Protein AF-A0A915P4M8-F1 (afdb_monomer_lite)

InterPro domains:
  IPR001611 Leucine-rich repeat [PS51450] (71-92)
  IPR044069 Zinc finger C4H2-type [PS51896] (222-262)

Radius of gyration: 62.07 Å; chains: 1; bounding box: 140×42×172 Å

Organism: NCBI:txid298350

Secondary structure (DSSP, 8-state):
--------------------------SS-SHHHHHHHHHHHHHHHHHHHHHHHHHHHHHHHHHHHHHHHHHHHHHHHHHHHHHHHHHHHHHHHHHHHHHHHHHHHHHHHHHHHHHHHHHHHHHHHHHHHHHHHHHHHHHHHHHHHHHHHHHHHHHHHHS-------------PPP----THHHHHHHHHHHHHHHHHHHHHHHHHTTS-------HHHHHHHHHTTEEE-SSSS-EEETT-SB-TTT--B------------

Foldseek 3Di:
DDDDDDDDDDDDDDDDDDDDDDDDDPDDCPVVVVVVVVVVVVVVVVVVVVVVVVVVVVVVVVVVVVVVVVVVVVVVVVVVVVVVVVVVVVVVVVVVVVVVVVVVVVVVVVVVVVVVVVVVVVVVVVVVVVVVVVVVVVVVVVVVVVVVVVVVVVCVVPDPDDPDDDDDDDDDDPDDDPPPPVVVVVVVVVVVVVVVVVVVVVVVVVPPPPPPPDPPPPVVVVVVVQWDAAPVDRDIDGPPDQADPPPRDGDDPPPPPPDPDD

Sequence (262 aa):
MDQNQGEAVQQDIKNENGEVCQIEEIGKNEEENEEKEENYQNEEEDEDQQITNNLFLIKEAWLKLKEIEDNLEGLDLSKNKINLINEESKEYFELDGQLKEERENHEKKIKLIEEDTTTLAKCFSISQQKCNVQRKELKKKENEILKNLREIEGKMFNSPSTPIRQTTQQIRPPAMLPTTPFLLQAINATIQQQFQQGLQQLQQQTSQHALNLQPIQQQNLQNMQKLKKCQHCPSFIHRNAPTCPNCKQKIVSKTTKRVRKN

pLDDT: mean 76.46, std 21.36, range [39.44, 98.69]

Structure (mmCIF, N/CA/C/O backbone):
data_AF-A0A915P4M8-F1
#
_entry.id   AF-A0A915P4M8-F1
#
loop_
_atom_site.group_PDB
_atom_site.id
_atom_site.type_symbol
_atom_site.label_atom_id
_atom_site.label_alt_id
_atom_site.label_comp_id
_atom_site.label_asym_id
_atom_site.label_entity_id
_atom_site.label_seq_id
_atom_site.pdbx_PDB_ins_code
_atom_site.Cartn_x
_atom_site.Cartn_y
_atom_site.Cartn_z
_atom_site.occupancy
_atom_site.B_iso_or_equiv
_atom_site.auth_seq_id
_atom_site.auth_comp_id
_atom_site.auth_asym_id
_atom_site.auth_atom_id
_atom_site.pdbx_PDB_model_num
ATOM 1 N N . MET A 1 1 ? 74.332 3.522 -45.335 1.00 40.41 1 MET A N 1
ATOM 2 C CA . MET A 1 1 ? 73.927 2.444 -46.247 1.00 40.41 1 MET A CA 1
ATOM 3 C C . MET A 1 1 ? 72.767 2.993 -47.063 1.00 40.41 1 MET A C 1
ATOM 5 O O . MET A 1 1 ? 71.758 3.293 -46.444 1.00 40.41 1 MET A O 1
ATOM 9 N N . ASP A 1 2 ? 72.804 3.312 -48.352 1.00 47.84 2 ASP A N 1
ATOM 10 C CA . ASP A 1 2 ? 73.820 3.420 -49.411 1.00 47.84 2 ASP A CA 1
ATOM 11 C C . ASP A 1 2 ? 73.271 4.516 -50.352 1.00 47.84 2 ASP A C 1
ATOM 13 O O . ASP A 1 2 ? 72.087 4.517 -50.670 1.00 47.84 2 ASP A O 1
ATOM 17 N N . GLN A 1 3 ? 73.945 5.660 -50.491 1.00 48.28 3 GLN A N 1
ATOM 18 C CA . GLN A 1 3 ? 74.601 6.110 -51.731 1.00 48.28 3 GLN A CA 1
ATOM 19 C C . GLN A 1 3 ? 74.126 5.429 -53.028 1.00 48.28 3 GLN A C 1
ATOM 21 O O . GLN A 1 3 ? 74.478 4.285 -53.287 1.00 48.28 3 GLN A O 1
ATOM 26 N N . ASN A 1 4 ? 73.477 6.198 -53.912 1.00 53.00 4 ASN A N 1
ATOM 27 C CA . ASN A 1 4 ? 73.947 6.260 -55.295 1.00 53.00 4 ASN A CA 1
ATOM 28 C C . ASN A 1 4 ? 73.579 7.580 -55.985 1.00 53.00 4 ASN A C 1
ATOM 30 O O . ASN A 1 4 ? 72.425 8.001 -56.013 1.00 53.00 4 ASN A O 1
ATOM 34 N N . GLN A 1 5 ? 74.628 8.224 -56.490 1.00 51.88 5 GLN A N 1
ATOM 35 C CA . GLN A 1 5 ? 74.638 9.383 -57.373 1.00 51.88 5 GLN A CA 1
ATOM 36 C C . GLN A 1 5 ? 74.502 8.908 -58.825 1.00 51.88 5 GLN A C 1
ATOM 38 O O . GLN A 1 5 ? 74.949 7.815 -59.164 1.00 51.88 5 GLN A O 1
ATOM 43 N N . GLY A 1 6 ? 73.953 9.760 -59.685 1.00 49.09 6 GLY A N 1
ATOM 44 C CA . GLY A 1 6 ? 73.953 9.569 -61.132 1.00 49.09 6 GLY A CA 1
ATOM 45 C C . GLY A 1 6 ? 73.815 10.913 -61.836 1.00 49.09 6 GLY A C 1
ATOM 46 O O . GLY A 1 6 ? 72.707 11.384 -62.064 1.00 49.09 6 GLY A O 1
ATOM 47 N N . GLU A 1 7 ? 74.955 11.543 -62.109 1.00 51.81 7 GLU A N 1
ATOM 48 C CA . GLU A 1 7 ? 75.118 12.668 -63.035 1.00 51.81 7 GLU A CA 1
ATOM 49 C C . GLU A 1 7 ? 74.938 12.201 -64.491 1.00 51.81 7 GLU A C 1
ATOM 51 O O . GLU A 1 7 ? 75.408 11.119 -64.835 1.00 51.81 7 GLU A O 1
ATOM 56 N N . ALA A 1 8 ? 74.374 13.044 -65.365 1.00 44.94 8 ALA A N 1
ATOM 57 C CA . ALA A 1 8 ? 74.839 13.209 -66.754 1.00 44.94 8 ALA A CA 1
ATOM 58 C C . ALA A 1 8 ? 74.243 14.500 -67.361 1.00 44.94 8 ALA A C 1
ATOM 60 O O . ALA A 1 8 ? 73.032 14.629 -67.494 1.00 44.94 8 ALA A O 1
ATOM 61 N N . VAL A 1 9 ? 75.047 15.562 -67.468 1.00 50.91 9 VAL A N 1
ATOM 62 C CA . VAL A 1 9 ? 75.676 16.099 -68.699 1.00 50.91 9 VAL A CA 1
ATOM 63 C C . VAL A 1 9 ? 74.706 16.783 -69.679 1.00 50.91 9 VAL A C 1
ATOM 65 O O . VAL A 1 9 ? 73.990 16.150 -70.446 1.00 50.91 9 VAL A O 1
ATOM 68 N N . GLN A 1 10 ? 74.793 18.116 -69.699 1.00 48.91 10 GLN A N 1
ATOM 69 C CA . GLN A 1 10 ? 74.426 18.986 -70.819 1.00 48.91 10 GLN A CA 1
ATOM 70 C C . GLN A 1 10 ? 75.474 18.888 -71.936 1.00 48.91 10 GLN A C 1
ATOM 72 O O . GLN A 1 10 ? 76.670 18.994 -71.662 1.00 48.91 10 GLN A O 1
ATOM 77 N N . GLN A 1 11 ? 75.028 18.824 -73.191 1.00 47.66 11 GLN A N 1
ATOM 78 C CA . GLN A 1 11 ? 75.794 19.328 -74.331 1.00 47.66 11 GLN A CA 1
ATOM 79 C C . GLN A 1 11 ? 74.879 20.122 -75.265 1.00 47.66 11 GLN A C 1
ATOM 81 O O . GLN A 1 11 ? 73.992 19.571 -75.910 1.00 47.66 11 GLN A O 1
ATOM 86 N N . ASP A 1 12 ? 75.138 21.427 -75.330 1.00 44.44 12 ASP A N 1
ATOM 87 C CA . ASP A 1 12 ? 74.712 22.301 -76.417 1.00 44.44 12 ASP A CA 1
ATOM 88 C C . ASP A 1 12 ? 75.657 22.104 -77.608 1.00 44.44 12 ASP A C 1
ATOM 90 O O . ASP A 1 12 ? 76.871 22.275 -77.478 1.00 44.44 12 ASP A O 1
ATOM 94 N N . ILE A 1 13 ? 75.105 21.827 -78.790 1.00 49.16 13 ILE A N 1
ATOM 95 C CA . ILE A 1 13 ? 75.796 22.044 -80.065 1.00 49.16 13 ILE A CA 1
ATOM 96 C C . ILE A 1 13 ? 74.902 22.941 -80.918 1.00 49.16 13 ILE A C 1
ATOM 98 O O . ILE A 1 13 ? 73.900 22.509 -81.483 1.00 49.16 13 ILE A O 1
ATOM 102 N N . LYS A 1 14 ? 75.286 24.216 -81.008 1.00 48.53 14 LYS A N 1
ATOM 103 C CA . LYS A 1 14 ? 74.880 25.105 -82.098 1.00 48.53 14 LYS A CA 1
ATOM 104 C C . LYS A 1 14 ? 75.842 24.883 -83.259 1.00 48.53 14 LYS A C 1
ATOM 106 O O . LYS A 1 14 ? 77.048 24.912 -83.039 1.00 48.53 14 LYS A O 1
ATOM 111 N N . ASN A 1 15 ? 75.318 24.758 -84.476 1.00 45.28 15 ASN A N 1
ATOM 112 C CA . ASN A 1 15 ? 76.086 25.041 -85.682 1.00 45.28 15 ASN A CA 1
ATOM 113 C C . ASN A 1 15 ? 75.333 26.053 -86.547 1.00 45.28 15 ASN A C 1
ATOM 115 O O . ASN A 1 15 ? 74.209 25.825 -86.990 1.00 45.28 15 ASN A O 1
ATOM 119 N N . GLU A 1 16 ? 76.003 27.182 -86.748 1.00 53.91 16 GLU A N 1
ATOM 120 C CA . GLU A 1 16 ? 75.775 28.168 -87.790 1.00 53.91 16 GLU A CA 1
ATOM 121 C C . GLU A 1 16 ? 76.398 27.604 -89.071 1.00 53.91 16 GLU A C 1
ATOM 123 O O . GLU A 1 16 ? 77.614 27.466 -89.115 1.00 53.91 16 GLU A O 1
ATOM 128 N N . ASN A 1 17 ? 75.596 27.191 -90.057 1.00 46.50 17 ASN A N 1
ATOM 129 C CA . ASN A 1 17 ? 75.929 27.199 -91.492 1.00 46.50 17 ASN A CA 1
ATOM 130 C C . ASN A 1 17 ? 74.757 26.611 -92.286 1.00 46.50 17 ASN A C 1
ATOM 132 O O . ASN A 1 17 ? 74.370 25.461 -92.095 1.00 46.50 17 ASN A O 1
ATOM 136 N N . GLY A 1 18 ? 74.174 27.437 -93.152 1.00 48.19 18 GLY A N 1
ATOM 137 C CA . GLY A 1 18 ? 73.057 27.065 -94.007 1.00 48.19 18 GLY A CA 1
ATOM 138 C C . GLY A 1 18 ? 73.418 26.040 -95.085 1.00 48.19 18 GLY A C 1
ATOM 139 O O . GLY A 1 18 ? 74.515 26.069 -95.633 1.00 48.19 18 GLY A O 1
ATOM 140 N N . GLU A 1 19 ? 72.404 25.224 -95.390 1.00 45.34 19 GLU A N 1
ATOM 141 C CA . GLU A 1 19 ? 72.206 24.349 -96.557 1.00 45.34 19 GLU A CA 1
ATOM 142 C C . GLU A 1 19 ? 73.108 23.107 -96.691 1.00 45.34 19 GLU A C 1
ATOM 144 O O . GLU A 1 19 ? 74.314 23.190 -96.877 1.00 45.34 19 GLU A O 1
ATOM 149 N N . VAL A 1 20 ? 72.493 21.917 -96.688 1.00 40.94 20 VAL A N 1
ATOM 150 C CA . VAL A 1 20 ? 72.079 21.185 -97.906 1.00 40.94 20 VAL A CA 1
ATOM 151 C C . VAL A 1 20 ? 71.171 20.010 -97.499 1.00 40.94 20 VAL A C 1
ATOM 153 O O . VAL A 1 20 ? 71.416 19.322 -96.512 1.00 40.94 20 VAL A O 1
ATOM 156 N N . CYS A 1 21 ? 70.103 19.806 -98.272 1.00 47.94 21 CYS A N 1
ATOM 157 C CA . CYS A 1 21 ? 69.177 18.676 -98.191 1.00 47.94 21 CYS A CA 1
ATOM 158 C C . CYS A 1 21 ? 69.864 17.325 -98.450 1.00 47.94 21 CYS A C 1
ATOM 160 O O . CYS A 1 21 ? 70.575 17.189 -99.445 1.00 47.94 21 CYS A O 1
ATOM 162 N N . GLN A 1 22 ? 69.513 16.303 -97.664 1.00 42.75 22 GLN A N 1
ATOM 163 C CA . GLN A 1 22 ? 69.434 14.919 -98.138 1.00 42.75 22 GLN A CA 1
ATOM 164 C C . GLN A 1 22 ? 68.103 14.310 -97.685 1.00 42.75 22 GLN A C 1
ATOM 166 O O . GLN A 1 22 ? 67.743 14.342 -96.511 1.00 42.75 22 GLN A O 1
ATOM 171 N N . ILE A 1 23 ? 67.356 13.857 -98.687 1.00 51.12 23 ILE A N 1
ATOM 172 C CA . ILE A 1 23 ? 66.176 12.996 -98.614 1.00 51.12 23 ILE A CA 1
ATOM 173 C C . ILE A 1 23 ? 66.702 11.547 -98.589 1.00 51.12 23 ILE A C 1
ATOM 175 O O . ILE A 1 23 ? 67.785 11.312 -99.121 1.00 51.12 23 ILE A O 1
ATOM 179 N N . GLU A 1 24 ? 65.886 10.620 -98.068 1.00 45.16 24 GLU A N 1
ATOM 180 C CA . GLU A 1 24 ? 66.059 9.148 -98.000 1.00 45.16 24 GLU A CA 1
ATOM 181 C C . GLU A 1 24 ? 66.788 8.707 -96.712 1.00 45.16 24 GLU A C 1
ATOM 183 O O . GLU A 1 24 ? 67.902 9.130 -96.449 1.00 45.16 24 GLU A O 1
ATOM 188 N N . GLU A 1 25 ? 66.200 7.946 -95.783 1.00 43.59 25 GLU A N 1
ATOM 189 C CA . GLU A 1 25 ? 65.342 6.764 -95.932 1.00 43.59 25 GLU A CA 1
ATOM 190 C C . GLU A 1 25 ? 64.009 6.896 -95.163 1.00 43.59 25 GLU A C 1
ATOM 192 O O . GLU A 1 25 ? 63.962 6.875 -93.935 1.00 43.59 25 GLU A O 1
ATOM 197 N N . ILE A 1 26 ? 62.895 6.981 -95.896 1.00 53.78 26 ILE A N 1
ATOM 198 C CA . ILE A 1 26 ? 61.576 6.581 -95.391 1.00 53.78 26 ILE A CA 1
ATOM 199 C C . ILE A 1 26 ? 61.409 5.131 -95.827 1.00 53.78 26 ILE A C 1
ATOM 201 O O . ILE A 1 26 ? 61.270 4.854 -97.017 1.00 53.78 26 ILE A O 1
ATOM 205 N N . GLY A 1 27 ? 61.466 4.206 -94.879 1.00 53.09 27 GLY A N 1
ATOM 206 C CA . GLY A 1 27 ? 61.188 2.801 -95.148 1.00 53.09 27 GLY A CA 1
ATOM 207 C C . GLY A 1 27 ? 61.931 1.891 -94.191 1.00 53.09 27 GLY A C 1
ATOM 208 O O . GLY A 1 27 ? 63.068 1.534 -94.488 1.00 53.09 27 GLY A O 1
ATOM 209 N N . LYS A 1 28 ? 61.243 1.537 -93.090 1.00 50.31 28 LYS A N 1
ATOM 210 C CA . LYS A 1 28 ? 61.445 0.393 -92.159 1.00 50.31 28 LYS A CA 1
ATOM 211 C C . LYS A 1 28 ? 61.227 0.709 -90.662 1.00 50.31 28 LYS A C 1
ATOM 213 O O . LYS A 1 28 ? 61.728 -0.030 -89.834 1.00 50.31 28 LYS A O 1
ATOM 218 N N . ASN A 1 29 ? 60.451 1.736 -90.301 1.00 46.03 29 ASN A N 1
ATOM 219 C CA . ASN A 1 29 ? 60.084 2.007 -88.895 1.00 46.03 29 ASN A CA 1
ATOM 220 C C . ASN A 1 29 ? 58.561 2.045 -88.652 1.00 46.03 29 ASN A C 1
ATOM 222 O O . ASN A 1 29 ? 58.120 2.641 -87.677 1.00 46.03 29 ASN A O 1
ATOM 226 N N . GLU A 1 30 ? 57.743 1.461 -89.532 1.00 49.91 30 GLU A N 1
ATOM 227 C CA . GLU A 1 30 ? 56.293 1.370 -89.280 1.00 49.91 30 GLU A CA 1
ATOM 228 C C . GLU A 1 30 ? 55.953 0.191 -88.346 1.00 49.91 30 GLU A C 1
ATOM 230 O O . GLU A 1 30 ? 55.116 0.357 -87.469 1.00 49.91 30 GLU A O 1
ATOM 235 N N . GLU A 1 31 ? 56.690 -0.929 -88.394 1.00 50.97 31 GLU A N 1
ATOM 236 C CA . GLU A 1 31 ? 56.447 -2.078 -87.494 1.00 50.97 31 GLU A CA 1
ATOM 237 C C . GLU A 1 31 ? 56.923 -1.842 -86.037 1.00 50.97 31 GLU A C 1
ATOM 239 O O . GLU A 1 31 ? 56.256 -2.272 -85.102 1.00 50.97 31 GLU A O 1
ATOM 244 N N . GLU A 1 32 ? 58.013 -1.095 -85.793 1.00 50.38 32 GLU A N 1
ATOM 245 C CA . GLU A 1 32 ? 58.472 -0.768 -84.417 1.00 50.38 32 GLU A CA 1
ATOM 246 C C . GLU A 1 32 ? 57.630 0.320 -83.718 1.00 50.38 32 GLU A C 1
ATOM 248 O O . GLU A 1 32 ? 57.777 0.548 -82.512 1.00 50.38 32 GLU A O 1
ATOM 253 N N . ASN A 1 33 ? 56.787 1.039 -84.465 1.00 51.47 33 ASN A N 1
ATOM 254 C CA . ASN A 1 33 ? 55.928 2.091 -83.920 1.00 51.47 33 ASN A CA 1
ATOM 255 C C . ASN A 1 33 ? 54.541 1.541 -83.544 1.00 51.47 33 ASN A C 1
ATOM 257 O O . ASN A 1 33 ? 53.987 1.965 -82.533 1.00 51.47 33 ASN A O 1
ATOM 261 N N . GLU A 1 34 ? 54.039 0.543 -84.282 1.00 54.06 34 GLU A N 1
ATOM 262 C CA . GLU A 1 34 ? 52.816 -0.197 -83.936 1.00 54.06 34 GLU A CA 1
ATOM 263 C C . GLU A 1 34 ? 52.986 -1.013 -82.638 1.00 54.06 34 GLU A C 1
ATOM 265 O O . GLU A 1 34 ? 52.134 -0.928 -81.757 1.00 54.06 34 GLU A O 1
ATOM 270 N N . GLU A 1 35 ? 54.126 -1.692 -82.425 1.00 54.94 35 GLU A N 1
ATOM 271 C CA . GLU A 1 35 ? 54.392 -2.413 -81.159 1.00 54.94 35 GLU A CA 1
ATOM 272 C C . GLU A 1 35 ? 54.486 -1.481 -79.934 1.00 54.94 35 GLU A C 1
ATOM 274 O O . GLU A 1 35 ? 54.156 -1.877 -78.814 1.00 54.94 35 GLU A O 1
ATOM 279 N N . LYS A 1 36 ? 54.921 -0.225 -80.116 1.00 56.03 36 LYS A N 1
ATOM 280 C CA . LYS A 1 36 ? 54.936 0.768 -79.029 1.00 56.03 36 LYS A CA 1
ATOM 281 C C . LYS A 1 36 ? 53.539 1.294 -78.725 1.00 56.03 36 LYS A C 1
ATOM 283 O O . LYS A 1 36 ? 53.215 1.436 -77.551 1.00 56.03 36 LYS A O 1
ATOM 288 N N . GLU A 1 37 ? 52.721 1.566 -79.741 1.00 58.34 37 GLU A N 1
ATOM 289 C CA . GLU A 1 37 ? 51.332 2.004 -79.551 1.00 58.34 37 GLU A CA 1
ATOM 290 C C . GLU A 1 37 ? 50.463 0.915 -78.899 1.00 58.34 37 GLU A C 1
ATOM 292 O O . GLU A 1 37 ? 49.694 1.233 -77.991 1.00 58.34 37 GLU A O 1
ATOM 297 N N . GLU A 1 38 ? 50.640 -0.363 -79.256 1.00 60.19 38 GLU A N 1
ATOM 298 C CA . GLU A 1 38 ? 49.954 -1.481 -78.583 1.00 60.19 38 GLU A CA 1
ATOM 299 C C . GLU A 1 38 ? 50.381 -1.631 -77.113 1.00 60.19 38 GLU A C 1
ATOM 301 O O . GLU A 1 38 ? 49.555 -1.932 -76.251 1.00 60.19 38 GLU A O 1
ATOM 306 N N . ASN A 1 39 ? 51.653 -1.380 -76.783 1.00 60.38 39 ASN A N 1
ATOM 307 C CA . ASN A 1 39 ? 52.124 -1.459 -75.398 1.00 60.38 39 ASN A CA 1
ATOM 308 C C . ASN A 1 39 ? 51.560 -0.321 -74.520 1.00 60.38 39 ASN A C 1
ATOM 310 O O . ASN A 1 39 ? 51.197 -0.566 -73.374 1.00 60.38 39 ASN A O 1
ATOM 314 N N . TYR A 1 40 ? 51.406 0.894 -75.066 1.00 63.97 40 TYR A N 1
ATOM 315 C CA . TYR A 1 40 ? 50.747 2.007 -74.364 1.00 63.97 40 TYR A CA 1
ATOM 316 C C . TYR A 1 40 ? 49.243 1.775 -74.155 1.00 63.97 40 TYR A C 1
ATOM 318 O O . TYR A 1 40 ? 48.719 2.132 -73.104 1.00 63.97 40 TYR A O 1
ATOM 326 N N . GLN A 1 41 ? 48.553 1.153 -75.117 1.00 65.75 41 GLN A N 1
ATOM 327 C CA . GLN A 1 41 ? 47.133 0.809 -74.969 1.00 65.75 41 GLN A CA 1
ATOM 328 C C . GLN A 1 41 ? 46.906 -0.266 -73.896 1.00 65.75 41 GLN A C 1
ATOM 330 O O . GLN A 1 41 ? 45.968 -0.155 -73.111 1.00 65.75 41 GLN A O 1
ATOM 335 N N . ASN A 1 42 ? 47.788 -1.267 -73.808 1.00 70.38 42 ASN A N 1
ATOM 336 C CA . ASN A 1 42 ? 47.707 -2.293 -72.764 1.00 70.38 42 ASN A CA 1
ATOM 337 C C . ASN A 1 42 ? 47.964 -1.723 -71.353 1.00 70.38 42 ASN A C 1
ATOM 339 O O . ASN A 1 42 ? 47.307 -2.138 -70.401 1.00 70.38 42 ASN A O 1
ATOM 343 N N . GLU A 1 43 ? 48.883 -0.758 -71.206 1.00 76.69 43 GLU A N 1
ATOM 344 C CA . GLU A 1 43 ? 49.120 -0.071 -69.924 1.00 76.69 43 GLU A CA 1
ATOM 345 C C . GLU A 1 43 ? 47.907 0.775 -69.489 1.00 76.69 43 GLU A C 1
ATOM 347 O O . GLU A 1 43 ? 47.542 0.761 -68.313 1.00 76.69 43 GLU A O 1
ATOM 352 N N . GLU A 1 44 ? 47.237 1.456 -70.426 1.00 78.88 44 GLU A N 1
ATOM 353 C CA . GLU A 1 44 ? 46.024 2.242 -70.149 1.00 78.88 44 GLU A CA 1
ATOM 354 C C . GLU A 1 44 ? 44.841 1.347 -69.728 1.00 78.88 44 GLU A C 1
ATOM 356 O O . GLU A 1 44 ? 44.135 1.659 -68.766 1.00 78.88 44 GLU A O 1
ATOM 361 N N . GLU A 1 45 ? 44.662 0.186 -70.371 1.00 81.25 45 GLU A N 1
ATOM 362 C CA . GLU A 1 45 ? 43.636 -0.795 -69.984 1.00 81.25 45 GLU A CA 1
ATOM 363 C C . GLU A 1 45 ? 43.889 -1.400 -68.589 1.00 81.25 45 GLU A C 1
ATOM 365 O O . GLU A 1 45 ? 42.947 -1.579 -67.807 1.00 81.25 45 GLU A O 1
ATOM 370 N N . ASP A 1 46 ? 45.150 -1.676 -68.239 1.00 86.94 46 ASP A N 1
ATOM 371 C CA . ASP A 1 46 ? 45.528 -2.173 -66.912 1.00 86.94 46 ASP A CA 1
ATOM 372 C C . ASP A 1 46 ? 45.312 -1.113 -65.815 1.00 86.94 46 ASP A C 1
ATOM 374 O O . ASP A 1 46 ? 44.821 -1.434 -64.721 1.00 86.94 46 ASP A O 1
ATOM 378 N N . GLU A 1 47 ? 45.617 0.157 -66.098 1.00 90.19 47 GLU A N 1
ATOM 379 C CA . GLU A 1 47 ? 45.343 1.279 -65.196 1.00 90.19 47 GLU A CA 1
ATOM 380 C C . GLU A 1 47 ? 43.837 1.469 -64.978 1.00 90.19 47 GLU A C 1
ATOM 382 O O . GLU A 1 47 ? 43.383 1.559 -63.831 1.00 90.19 47 GLU A O 1
ATOM 387 N N . ASP A 1 48 ? 43.034 1.440 -66.041 1.00 90.75 48 ASP A N 1
ATOM 388 C CA . ASP A 1 48 ? 41.576 1.548 -65.960 1.00 90.75 48 ASP A CA 1
ATOM 389 C C . ASP A 1 48 ? 40.952 0.375 -65.192 1.00 90.75 48 ASP A C 1
ATOM 391 O O . ASP A 1 48 ? 40.040 0.555 -64.366 1.00 90.75 48 ASP A O 1
ATOM 395 N N . GLN A 1 49 ? 41.474 -0.838 -65.385 1.00 93.00 49 GLN A N 1
ATOM 396 C CA . GLN A 1 49 ? 41.052 -2.008 -64.625 1.00 93.00 49 GLN A CA 1
ATOM 397 C C . GLN A 1 49 ? 41.430 -1.876 -63.141 1.00 93.00 49 GLN A C 1
ATOM 399 O O . GLN A 1 49 ? 40.631 -2.218 -62.257 1.00 93.00 49 GLN A O 1
ATOM 404 N N . GLN A 1 50 ? 42.613 -1.338 -62.833 1.00 94.69 50 GLN A N 1
ATOM 405 C CA . GLN A 1 50 ? 43.050 -1.072 -61.465 1.00 94.69 50 GLN A CA 1
ATOM 406 C C . GLN A 1 50 ? 42.191 0.010 -60.794 1.00 94.69 50 GLN A C 1
ATOM 408 O O . GLN A 1 50 ? 41.763 -0.167 -59.648 1.00 94.69 50 GLN A O 1
ATOM 413 N N . ILE A 1 51 ? 41.882 1.098 -61.501 1.00 94.88 51 ILE A N 1
ATOM 414 C CA . ILE A 1 51 ? 40.982 2.161 -61.040 1.00 94.88 51 ILE A CA 1
ATOM 415 C C . ILE A 1 51 ? 39.598 1.579 -60.758 1.00 94.88 51 ILE A C 1
ATOM 417 O O . ILE A 1 51 ? 39.032 1.825 -59.690 1.00 94.88 51 ILE A O 1
ATOM 421 N N . THR A 1 52 ? 39.075 0.749 -61.658 1.00 95.00 52 THR A N 1
ATOM 422 C CA . THR A 1 52 ? 37.770 0.096 -61.499 1.00 95.00 52 THR A CA 1
ATOM 423 C C . THR A 1 52 ? 37.735 -0.802 -60.261 1.00 95.00 52 THR A C 1
ATOM 425 O O . THR A 1 52 ? 36.804 -0.716 -59.454 1.00 95.00 52 THR A O 1
ATOM 428 N N . ASN A 1 53 ? 38.775 -1.613 -60.051 1.00 95.38 53 ASN A N 1
ATOM 429 C CA . ASN A 1 53 ? 38.910 -2.456 -58.862 1.00 95.38 53 ASN A CA 1
ATOM 430 C C . ASN A 1 53 ? 38.984 -1.616 -57.575 1.00 95.38 53 ASN A C 1
ATOM 432 O O . ASN A 1 53 ? 38.302 -1.917 -56.592 1.00 95.38 53 ASN A O 1
ATOM 436 N N . ASN A 1 54 ? 39.749 -0.523 -57.586 1.00 95.56 54 ASN A N 1
ATOM 437 C CA . ASN A 1 54 ? 39.857 0.387 -56.448 1.00 95.56 54 ASN A CA 1
ATOM 438 C C . ASN A 1 54 ? 38.519 1.077 -56.137 1.00 95.56 54 ASN A C 1
ATOM 440 O O . ASN A 1 54 ? 38.118 1.147 -54.975 1.00 95.56 54 ASN A O 1
ATOM 444 N N . LEU A 1 55 ? 37.784 1.530 -57.157 1.00 95.69 55 LEU A N 1
ATOM 445 C CA . LEU A 1 55 ? 36.454 2.121 -56.993 1.00 95.69 55 LEU A CA 1
ATOM 446 C C . LEU A 1 55 ? 35.451 1.122 -56.404 1.00 95.69 55 LEU A C 1
ATOM 448 O O . LEU A 1 55 ? 34.641 1.498 -55.551 1.00 95.69 55 LEU A O 1
ATOM 452 N N . PHE A 1 56 ? 35.519 -0.150 -56.808 1.00 97.25 56 PHE A N 1
ATOM 453 C CA . PHE A 1 56 ? 34.696 -1.208 -56.224 1.00 97.25 56 PHE A CA 1
ATOM 454 C C . PHE A 1 56 ? 34.983 -1.389 -54.726 1.00 97.25 56 PHE A C 1
ATOM 456 O O . PHE A 1 56 ? 34.051 -1.371 -53.919 1.00 97.25 56 PHE A O 1
ATOM 463 N N . LEU A 1 57 ? 36.261 -1.476 -54.341 1.00 96.75 57 LEU A N 1
ATOM 464 C CA . LEU A 1 57 ? 36.673 -1.605 -52.939 1.00 96.75 57 LEU A CA 1
ATOM 465 C C . LEU A 1 57 ? 36.260 -0.389 -52.098 1.00 96.75 57 LEU A C 1
ATOM 467 O O . LEU A 1 57 ? 35.768 -0.551 -50.981 1.00 96.75 57 LEU A O 1
ATOM 471 N N . ILE A 1 58 ? 36.395 0.826 -52.640 1.00 96.50 58 ILE A N 1
ATOM 472 C CA . ILE A 1 58 ? 35.949 2.060 -51.975 1.00 96.50 58 ILE A CA 1
ATOM 473 C C . ILE A 1 58 ? 34.436 2.026 -51.738 1.00 96.50 58 ILE A C 1
ATOM 475 O O . ILE A 1 58 ? 33.972 2.350 -50.643 1.00 96.50 58 ILE A O 1
ATOM 479 N N . LYS A 1 59 ? 33.654 1.601 -52.737 1.00 97.00 59 LYS A N 1
ATOM 480 C CA . LYS A 1 59 ? 32.197 1.487 -52.611 1.00 97.00 59 LYS A CA 1
ATOM 481 C C . LYS A 1 59 ? 31.796 0.450 -51.561 1.00 97.00 59 LYS A C 1
ATOM 483 O O . LYS A 1 59 ? 30.892 0.713 -50.770 1.00 97.00 59 LYS A O 1
ATOM 488 N N . GLU A 1 60 ? 32.463 -0.702 -51.526 1.00 97.44 60 GLU A N 1
ATOM 489 C CA . GLU A 1 60 ? 32.225 -1.730 -50.507 1.00 97.44 60 GLU A CA 1
ATOM 490 C C . GLU A 1 60 ? 32.564 -1.216 -49.097 1.00 97.44 60 GLU A C 1
ATOM 492 O O . GLU A 1 60 ? 31.773 -1.387 -48.167 1.00 97.44 60 GLU A O 1
ATOM 497 N N . ALA A 1 61 ? 33.702 -0.534 -48.938 1.00 96.69 61 ALA A N 1
ATOM 498 C CA . ALA A 1 61 ? 34.104 0.068 -47.669 1.00 96.69 61 ALA A CA 1
ATOM 499 C C . ALA A 1 61 ? 33.097 1.128 -47.193 1.00 96.69 61 ALA A C 1
ATOM 501 O O . ALA A 1 61 ? 32.743 1.155 -46.014 1.00 96.69 61 ALA A O 1
ATOM 502 N N . TRP A 1 62 ? 32.582 1.958 -48.103 1.00 97.12 62 TRP A N 1
ATOM 503 C CA . TRP A 1 62 ? 31.573 2.966 -47.781 1.00 97.12 62 TRP A CA 1
ATOM 504 C C . TRP A 1 62 ? 30.251 2.347 -47.305 1.00 97.12 62 TRP A C 1
ATOM 506 O O . TRP A 1 62 ? 29.671 2.816 -46.327 1.00 97.12 62 TRP A O 1
ATOM 516 N N . LEU A 1 63 ? 29.800 1.257 -47.935 1.00 97.44 63 LEU A N 1
ATOM 517 C CA . LEU A 1 63 ? 28.606 0.529 -47.488 1.00 97.44 63 LEU A CA 1
ATOM 518 C C . LEU A 1 63 ? 28.786 -0.063 -46.083 1.00 97.44 63 LEU A C 1
ATOM 520 O O . LEU A 1 63 ? 27.884 0.069 -45.258 1.00 97.44 63 LEU A O 1
ATOM 524 N N . LYS A 1 64 ? 29.956 -0.643 -45.782 1.00 97.44 64 LYS A N 1
ATOM 525 C CA . LYS A 1 64 ? 30.277 -1.152 -44.435 1.00 97.44 64 LYS A CA 1
ATOM 526 C C . LYS A 1 64 ? 30.323 -0.035 -43.391 1.00 97.44 64 LYS A C 1
ATOM 528 O O . LYS A 1 64 ? 29.837 -0.224 -42.282 1.00 97.44 64 LYS A O 1
ATOM 533 N N . LEU A 1 65 ? 30.874 1.133 -43.733 1.00 96.00 65 LEU A N 1
ATOM 534 C CA . LEU A 1 65 ? 30.880 2.294 -42.835 1.00 96.00 65 LEU A CA 1
ATOM 535 C C . LEU A 1 65 ? 29.462 2.768 -42.507 1.00 96.00 65 LEU A C 1
ATOM 537 O O . LEU A 1 65 ? 29.176 3.043 -41.346 1.00 96.00 65 LEU A O 1
ATOM 541 N N . LYS A 1 66 ? 28.569 2.799 -43.501 1.00 95.12 66 LYS A N 1
ATOM 542 C CA . LYS A 1 66 ? 27.167 3.164 -43.290 1.00 95.12 66 LYS A CA 1
ATOM 543 C C . LYS A 1 66 ? 26.432 2.167 -42.389 1.00 95.12 66 LYS A C 1
ATOM 545 O O . LYS A 1 66 ? 25.707 2.573 -41.492 1.00 95.12 66 LYS A O 1
ATOM 550 N N . GLU A 1 67 ? 26.666 0.869 -42.576 1.00 96.12 67 GLU A N 1
ATOM 551 C CA . GLU A 1 67 ? 26.116 -0.164 -41.689 1.00 96.12 67 GLU A CA 1
ATOM 552 C C . GLU A 1 67 ? 26.618 -0.004 -40.242 1.00 96.12 67 GLU A C 1
ATOM 554 O O . GLU A 1 67 ? 25.855 -0.172 -39.290 1.00 96.12 67 GLU A O 1
ATOM 559 N N . ILE A 1 68 ? 27.894 0.346 -40.053 1.00 95.00 68 ILE A N 1
ATOM 560 C CA . ILE A 1 68 ? 28.450 0.637 -38.724 1.00 95.00 68 ILE A CA 1
ATOM 561 C C . ILE A 1 68 ? 27.775 1.870 -38.106 1.00 95.00 68 ILE A C 1
ATOM 563 O O . ILE A 1 68 ? 27.442 1.836 -36.923 1.00 95.00 68 ILE A O 1
ATOM 567 N N . GLU A 1 69 ? 27.552 2.932 -38.882 1.00 94.25 69 GLU A N 1
ATOM 568 C CA . GLU A 1 69 ? 26.874 4.154 -38.432 1.00 94.25 69 GLU A CA 1
ATOM 569 C C . GLU A 1 69 ? 25.433 3.874 -37.973 1.00 94.25 69 GLU A C 1
ATOM 571 O O . GLU A 1 69 ? 25.078 4.213 -36.841 1.00 94.25 69 GLU A O 1
ATOM 576 N N . ASP A 1 70 ? 24.647 3.155 -38.782 1.00 93.81 70 ASP A N 1
ATOM 577 C CA . ASP A 1 70 ? 23.272 2.762 -38.443 1.00 93.81 70 ASP A CA 1
ATOM 578 C C . ASP A 1 70 ? 23.235 1.897 -37.159 1.00 93.81 70 ASP A C 1
ATOM 580 O O . ASP A 1 70 ? 22.372 2.059 -36.286 1.00 93.81 70 ASP A O 1
ATOM 584 N N . ASN A 1 71 ? 24.208 0.992 -36.992 1.00 94.75 71 ASN A N 1
ATOM 585 C CA . ASN A 1 71 ? 24.338 0.167 -35.788 1.00 94.75 71 ASN A CA 1
ATOM 586 C C . ASN A 1 71 ? 24.716 0.988 -34.540 1.00 94.75 71 ASN A C 1
ATOM 588 O O . ASN A 1 71 ? 24.227 0.693 -33.444 1.00 94.75 71 ASN A O 1
ATOM 592 N N . LEU A 1 72 ? 25.564 2.014 -34.678 1.00 92.94 72 LEU A N 1
ATOM 593 C CA . LEU A 1 72 ? 25.925 2.919 -33.582 1.00 92.94 72 LEU A CA 1
ATOM 594 C C . LEU A 1 72 ? 24.719 3.741 -33.107 1.00 92.94 72 LEU A C 1
ATOM 596 O O . LEU A 1 72 ? 24.507 3.854 -31.898 1.00 92.94 72 LEU A O 1
ATOM 600 N N . GLU A 1 73 ? 23.875 4.229 -34.020 1.00 92.88 73 GLU A N 1
ATOM 601 C CA . GLU A 1 73 ? 22.629 4.921 -33.656 1.00 92.88 73 GLU A CA 1
ATOM 602 C C . GLU A 1 73 ? 21.682 3.993 -32.867 1.00 92.88 73 GLU A C 1
ATOM 604 O O . GLU A 1 73 ? 21.112 4.373 -31.835 1.00 92.88 73 GLU A O 1
ATOM 609 N N . GLY A 1 74 ? 21.575 2.726 -33.285 1.00 93.50 74 GLY A N 1
ATOM 610 C CA . GLY A 1 74 ? 20.827 1.698 -32.558 1.00 93.50 74 GLY A CA 1
ATOM 611 C C . GLY A 1 74 ? 21.353 1.438 -31.138 1.00 93.50 74 GLY A C 1
ATOM 612 O O . GLY A 1 74 ? 20.565 1.208 -30.207 1.00 93.50 74 GLY A O 1
ATOM 613 N N . LEU A 1 75 ? 22.673 1.508 -30.940 1.00 94.50 75 LEU A N 1
ATOM 614 C CA . LEU A 1 75 ? 23.304 1.373 -29.625 1.00 94.50 75 LEU A CA 1
ATOM 615 C C . LEU A 1 75 ? 22.996 2.562 -28.709 1.00 94.50 75 LEU A C 1
ATOM 617 O O . LEU A 1 75 ? 22.667 2.341 -27.541 1.00 94.50 75 LEU A O 1
ATOM 621 N N . ASP A 1 76 ? 23.018 3.793 -29.217 1.00 94.00 76 ASP A N 1
ATOM 622 C CA . ASP A 1 76 ? 22.683 4.985 -28.427 1.00 94.00 76 ASP A CA 1
ATOM 623 C C . ASP A 1 76 ? 21.218 4.983 -27.972 1.00 94.00 76 ASP A C 1
ATOM 625 O O . ASP A 1 76 ? 20.916 5.253 -26.802 1.00 94.00 76 ASP A O 1
ATOM 629 N N . LEU A 1 77 ? 20.294 4.574 -28.847 1.00 94.12 77 LEU A N 1
ATOM 630 C CA . LEU A 1 77 ? 18.891 4.365 -28.473 1.00 94.12 77 LEU A CA 1
ATOM 631 C C . LEU A 1 77 ? 18.746 3.297 -27.383 1.00 94.12 77 LEU A C 1
ATOM 633 O O . LEU A 1 77 ? 17.958 3.459 -26.446 1.00 94.12 77 LEU A O 1
ATOM 637 N N . SER A 1 78 ? 19.504 2.206 -27.488 1.00 94.69 78 SER A N 1
ATOM 638 C CA . SER A 1 78 ? 19.475 1.117 -26.508 1.00 94.69 78 SER A CA 1
ATOM 639 C C . SER A 1 78 ? 20.042 1.559 -25.158 1.00 94.69 78 SER A C 1
ATOM 641 O O . SER A 1 78 ? 19.438 1.288 -24.120 1.00 94.69 78 SER A O 1
ATOM 643 N N . LYS A 1 79 ? 21.138 2.322 -25.158 1.00 97.12 79 LYS A N 1
ATOM 644 C CA . LYS A 1 79 ? 21.736 2.926 -23.961 1.00 97.12 79 LYS A CA 1
ATOM 645 C C . LYS A 1 79 ? 20.759 3.861 -23.249 1.00 97.12 79 LYS A C 1
ATOM 647 O O . LYS A 1 79 ? 20.599 3.766 -22.034 1.00 97.12 79 LYS A O 1
ATOM 652 N N . ASN A 1 80 ? 20.051 4.709 -23.996 1.00 96.81 80 ASN A N 1
ATOM 653 C CA . ASN A 1 80 ? 19.037 5.602 -23.431 1.00 96.81 80 ASN A CA 1
ATOM 654 C C . ASN A 1 80 ? 17.877 4.827 -22.787 1.00 96.81 80 ASN A C 1
ATOM 656 O O . ASN A 1 80 ? 17.437 5.185 -21.695 1.00 96.81 80 ASN A O 1
ATOM 660 N N . LYS A 1 81 ? 17.422 3.731 -23.408 1.00 97.00 81 LYS A N 1
ATOM 661 C CA . LYS A 1 81 ? 16.400 2.848 -22.819 1.00 97.00 81 LYS A CA 1
ATOM 662 C C . LYS A 1 81 ? 16.883 2.179 -21.532 1.00 97.00 81 LYS A C 1
ATOM 664 O O . LYS A 1 81 ? 16.125 2.123 -20.572 1.00 97.00 81 LYS A O 1
ATOM 669 N N . ILE A 1 82 ? 18.129 1.702 -21.494 1.00 97.00 82 ILE A N 1
ATOM 670 C CA . ILE A 1 82 ? 18.717 1.100 -20.286 1.00 97.00 82 ILE A CA 1
ATOM 671 C C . ILE A 1 82 ? 18.774 2.123 -19.147 1.00 97.00 82 ILE A C 1
ATOM 673 O O . ILE A 1 82 ? 18.395 1.803 -18.026 1.00 97.00 82 ILE A O 1
ATOM 677 N N . ASN A 1 83 ? 19.187 3.360 -19.431 1.00 97.31 83 ASN A N 1
ATOM 678 C CA . ASN A 1 83 ? 19.210 4.421 -18.423 1.00 97.31 83 ASN A CA 1
ATOM 679 C C . ASN A 1 83 ? 17.812 4.709 -17.864 1.00 97.31 83 ASN A C 1
ATOM 681 O O . ASN A 1 83 ? 17.661 4.808 -16.652 1.00 97.31 83 ASN A O 1
ATOM 685 N N . LEU A 1 84 ? 16.789 4.774 -18.724 1.00 97.50 84 LEU A N 1
ATOM 686 C CA . LEU A 1 84 ? 15.406 4.960 -18.279 1.00 97.50 84 LEU A CA 1
ATOM 687 C C . LEU A 1 84 ? 14.943 3.816 -17.364 1.00 97.50 84 LEU A C 1
ATOM 689 O O . LEU A 1 84 ? 14.404 4.071 -16.294 1.00 97.50 84 LEU A O 1
ATOM 693 N N . ILE A 1 85 ? 15.214 2.565 -17.750 1.00 96.88 85 ILE A N 1
ATOM 694 C CA . ILE A 1 85 ? 14.882 1.384 -16.938 1.00 96.88 85 ILE A CA 1
ATOM 695 C C . ILE A 1 85 ? 15.602 1.424 -15.585 1.00 96.88 85 ILE A C 1
ATOM 697 O O . ILE A 1 85 ? 15.025 1.029 -14.572 1.00 96.88 85 ILE A O 1
ATOM 701 N N . ASN A 1 86 ? 16.850 1.892 -15.544 1.00 97.81 86 ASN A N 1
ATOM 702 C CA . ASN A 1 86 ? 17.611 2.007 -14.301 1.00 97.81 86 ASN A CA 1
ATOM 703 C C . ASN A 1 86 ? 17.016 3.060 -13.356 1.00 97.81 86 ASN A C 1
ATOM 705 O O . ASN A 1 86 ? 16.912 2.792 -12.159 1.00 97.81 86 ASN A O 1
ATOM 709 N N . GLU A 1 87 ? 16.595 4.215 -13.877 1.00 97.50 87 GLU A N 1
ATOM 710 C CA . GLU A 1 87 ? 15.917 5.238 -13.071 1.00 97.50 87 GLU A CA 1
ATOM 711 C C . GLU A 1 87 ? 14.562 4.735 -12.556 1.00 97.50 87 GLU A C 1
ATOM 713 O O . GLU A 1 87 ? 14.302 4.809 -11.358 1.00 97.50 87 GLU A O 1
ATOM 718 N N . GLU A 1 88 ? 13.743 4.106 -13.408 1.00 97.00 88 GLU A N 1
ATOM 719 C CA . GLU A 1 88 ? 12.484 3.482 -12.971 1.00 97.00 88 GLU A CA 1
ATOM 720 C C . GLU A 1 88 ? 12.732 2.410 -11.898 1.00 97.00 88 GLU A C 1
ATOM 722 O O . GLU A 1 88 ? 12.038 2.353 -10.883 1.00 97.00 88 GLU A O 1
ATOM 727 N N . SER A 1 89 ? 13.758 1.572 -12.077 1.00 96.81 89 SER A N 1
ATOM 728 C CA . SER A 1 89 ? 14.129 0.542 -11.098 1.00 96.81 89 SER A CA 1
ATOM 729 C C . SER A 1 89 ? 14.512 1.154 -9.753 1.00 96.81 89 SER A C 1
ATOM 731 O O . SER A 1 89 ? 14.125 0.631 -8.709 1.00 96.81 89 SER A O 1
ATOM 733 N N . LYS A 1 90 ? 15.239 2.275 -9.761 1.00 98.00 90 LYS A N 1
ATOM 734 C CA . LYS A 1 90 ? 15.602 3.009 -8.548 1.00 98.00 90 LYS A CA 1
ATOM 735 C C . LYS A 1 90 ? 14.364 3.528 -7.814 1.00 98.00 90 LYS A C 1
ATOM 737 O O . LYS A 1 90 ? 14.265 3.322 -6.606 1.00 98.00 90 LYS A O 1
ATOM 742 N N . GLU A 1 91 ? 13.401 4.107 -8.531 1.00 97.50 91 GLU A N 1
ATOM 743 C CA . GLU A 1 91 ? 12.123 4.541 -7.948 1.00 97.50 91 GLU A CA 1
ATOM 744 C C . GLU A 1 91 ? 11.359 3.368 -7.311 1.00 97.50 91 GLU A C 1
ATOM 746 O O . GLU A 1 91 ? 10.834 3.496 -6.202 1.00 97.50 91 GLU A O 1
ATOM 751 N N . TYR A 1 92 ? 11.346 2.192 -7.952 1.00 97.06 92 TYR A N 1
ATOM 752 C CA . TYR A 1 92 ? 10.734 0.990 -7.374 1.00 97.06 92 TYR A CA 1
ATOM 753 C C . TYR A 1 92 ? 11.426 0.527 -6.087 1.00 97.06 92 TYR A C 1
ATOM 755 O O . TYR A 1 92 ? 10.735 0.141 -5.143 1.00 97.06 92 TYR A O 1
ATOM 763 N N . PHE A 1 93 ? 12.759 0.579 -6.014 1.00 97.38 93 PHE A N 1
ATOM 764 C CA . PHE A 1 93 ? 13.491 0.234 -4.789 1.00 97.38 93 PHE A CA 1
ATOM 765 C C . PHE A 1 93 ? 13.229 1.229 -3.652 1.00 97.38 93 PHE A C 1
ATOM 767 O O . PHE A 1 93 ? 13.086 0.819 -2.499 1.00 97.38 93 PHE A O 1
ATOM 774 N N . GLU A 1 94 ? 13.128 2.523 -3.959 1.00 98.19 94 GLU A N 1
ATOM 775 C CA . GLU A 1 94 ? 12.764 3.543 -2.972 1.00 98.19 94 GLU A CA 1
ATOM 776 C C . GLU A 1 94 ? 11.339 3.322 -2.442 1.00 98.19 94 GLU A C 1
ATOM 778 O O . GLU A 1 94 ? 11.115 3.362 -1.228 1.00 98.19 94 GLU A O 1
ATOM 783 N N . LEU A 1 95 ? 10.386 3.011 -3.327 1.00 97.75 95 LEU A N 1
ATOM 784 C CA . LEU A 1 95 ? 9.008 2.700 -2.948 1.00 97.75 95 LEU A CA 1
ATOM 785 C C . LEU A 1 95 ? 8.913 1.424 -2.097 1.00 97.75 95 LEU A C 1
ATOM 787 O O . LEU A 1 95 ? 8.177 1.402 -1.110 1.00 97.75 95 LEU A O 1
ATOM 791 N N . ASP A 1 96 ? 9.662 0.372 -2.439 1.00 97.62 96 ASP A N 1
ATOM 792 C CA . ASP A 1 96 ? 9.724 -0.858 -1.638 1.00 97.62 96 ASP A CA 1
ATOM 793 C C . ASP A 1 96 ? 10.264 -0.581 -0.224 1.00 97.62 96 ASP A C 1
ATOM 795 O O . ASP A 1 96 ? 9.702 -1.058 0.767 1.00 97.62 96 ASP A O 1
ATOM 799 N N . GLY A 1 97 ? 11.280 0.281 -0.112 1.00 98.31 97 GLY A N 1
ATOM 800 C CA . GLY A 1 97 ? 11.793 0.765 1.170 1.00 98.31 97 GLY A CA 1
ATOM 801 C C . GLY A 1 97 ? 10.721 1.458 2.019 1.00 98.31 97 GLY A C 1
ATOM 802 O O . GLY A 1 97 ? 10.546 1.112 3.190 1.00 98.31 97 GLY A O 1
ATOM 803 N N . GLN A 1 98 ? 9.953 2.374 1.423 1.00 98.25 98 GLN A N 1
ATOM 804 C CA . GLN A 1 98 ? 8.850 3.067 2.106 1.00 98.25 98 GLN A CA 1
ATOM 805 C C . GLN A 1 98 ? 7.748 2.096 2.553 1.00 98.25 98 GLN A C 1
ATOM 807 O O . GLN A 1 98 ? 7.274 2.168 3.688 1.00 98.25 98 GLN A O 1
ATOM 812 N N . LEU A 1 99 ? 7.367 1.143 1.696 1.00 98.06 99 LEU A N 1
ATOM 813 C CA . LEU A 1 99 ? 6.363 0.126 2.025 1.00 98.06 99 LEU A CA 1
ATOM 814 C C . LEU A 1 99 ? 6.821 -0.790 3.163 1.00 98.06 99 LEU A C 1
ATOM 816 O O . LEU A 1 99 ? 6.006 -1.225 3.984 1.00 98.06 99 LEU A O 1
ATOM 820 N N . LYS A 1 100 ? 8.119 -1.100 3.231 1.00 98.50 100 LYS A N 1
ATOM 821 C CA . LYS A 1 100 ? 8.694 -1.871 4.333 1.00 98.50 100 LYS A CA 1
ATOM 822 C C . LYS A 1 100 ? 8.630 -1.096 5.649 1.00 98.50 100 LYS A C 1
ATOM 824 O O . LYS A 1 100 ? 8.191 -1.659 6.651 1.00 98.50 100 LYS A O 1
ATOM 829 N N . GLU A 1 101 ? 8.988 0.185 5.642 1.00 98.44 101 GLU A N 1
ATOM 830 C CA . GLU A 1 101 ? 8.888 1.048 6.823 1.00 98.44 101 GLU A CA 1
ATOM 831 C C . GLU A 1 101 ? 7.433 1.190 7.307 1.00 98.44 101 GLU A C 1
ATOM 833 O O . GLU A 1 101 ? 7.145 1.036 8.499 1.00 98.44 101 GLU A O 1
ATOM 838 N N . GLU A 1 102 ? 6.486 1.408 6.389 1.00 98.38 102 GLU A N 1
ATOM 839 C CA . GLU A 1 102 ? 5.060 1.494 6.717 1.00 98.38 102 GLU A CA 1
ATOM 840 C C . GLU A 1 102 ? 4.542 0.180 7.321 1.00 98.38 102 GLU A C 1
ATOM 842 O O . GLU A 1 102 ? 3.818 0.195 8.321 1.00 98.38 102 GLU A O 1
ATOM 847 N N . ARG A 1 103 ? 4.963 -0.967 6.773 1.00 98.31 103 ARG A N 1
ATOM 848 C CA . ARG A 1 103 ? 4.633 -2.292 7.314 1.00 98.31 103 ARG A CA 1
ATOM 849 C C . ARG A 1 103 ? 5.130 -2.456 8.748 1.00 98.31 103 ARG A C 1
ATOM 851 O O . ARG A 1 103 ? 4.355 -2.882 9.602 1.00 98.31 103 ARG A O 1
ATOM 858 N N . GLU A 1 104 ? 6.384 -2.106 9.026 1.00 98.62 104 GLU A N 1
ATOM 859 C CA . GLU A 1 104 ? 6.956 -2.186 10.376 1.00 98.62 104 GLU A CA 1
ATOM 860 C C . GLU A 1 104 ? 6.234 -1.248 11.359 1.00 98.62 104 GLU A C 1
ATOM 862 O O . GLU A 1 104 ? 5.982 -1.608 12.512 1.00 98.62 104 GLU A O 1
ATOM 867 N N . ASN A 1 105 ? 5.843 -0.053 10.909 1.00 98.56 105 ASN A N 1
ATOM 868 C CA . ASN A 1 105 ? 5.041 0.877 11.703 1.00 98.56 105 ASN A CA 1
ATOM 869 C C . ASN A 1 105 ? 3.645 0.306 12.008 1.00 98.56 105 ASN A C 1
ATOM 871 O O . ASN A 1 105 ? 3.178 0.357 13.148 1.00 98.56 105 ASN A O 1
ATOM 875 N N . HIS A 1 106 ? 2.979 -0.281 11.013 1.00 98.38 106 HIS A N 1
ATOM 876 C CA . HIS A 1 106 ? 1.690 -0.945 11.201 1.00 98.38 106 HIS A CA 1
ATOM 877 C C . HIS A 1 106 ? 1.785 -2.139 12.150 1.00 98.38 106 HIS A C 1
ATOM 879 O O . HIS A 1 106 ? 0.925 -2.277 13.017 1.00 98.38 106 HIS A O 1
ATOM 885 N N . GLU A 1 107 ? 2.845 -2.941 12.071 1.00 98.62 107 GLU A N 1
ATOM 886 C CA . GLU A 1 107 ? 3.072 -4.045 13.007 1.00 98.62 107 GLU A CA 1
ATOM 887 C C . GLU A 1 107 ? 3.205 -3.546 14.456 1.00 98.62 107 GLU A C 1
ATOM 889 O O . GLU A 1 107 ? 2.583 -4.102 15.363 1.00 98.62 107 GLU A O 1
ATOM 894 N N . LYS A 1 108 ? 3.947 -2.453 14.684 1.00 98.56 108 LYS A N 1
ATOM 895 C CA . LYS A 1 108 ? 4.057 -1.822 16.012 1.00 98.56 108 LYS A CA 1
ATOM 896 C C . LYS A 1 108 ? 2.701 -1.339 16.532 1.00 98.56 108 LYS A C 1
ATOM 898 O O . LYS A 1 108 ? 2.382 -1.562 17.697 1.00 98.56 108 LYS A O 1
ATOM 903 N N . LYS A 1 109 ? 1.886 -0.712 15.675 1.00 98.31 109 LYS A N 1
ATOM 904 C CA . LYS A 1 109 ? 0.528 -0.267 16.040 1.00 98.31 109 LYS A CA 1
ATOM 905 C C . LYS A 1 109 ? -0.389 -1.441 16.378 1.00 98.31 109 LYS A C 1
ATOM 907 O O . LYS A 1 109 ? -1.150 -1.342 17.333 1.00 98.31 109 LYS A O 1
ATOM 912 N N . ILE A 1 110 ? -0.312 -2.542 15.630 1.00 98.44 110 ILE A N 1
ATOM 913 C CA . ILE A 1 110 ? -1.095 -3.755 15.906 1.00 98.44 110 ILE A CA 1
ATOM 914 C C . ILE A 1 110 ? -0.732 -4.321 17.281 1.00 98.44 110 ILE A C 1
ATOM 916 O O . ILE A 1 110 ? -1.635 -4.552 18.078 1.00 98.44 110 ILE A O 1
ATOM 920 N N . LYS A 1 111 ? 0.564 -4.443 17.601 1.00 98.69 111 LYS A N 1
ATOM 921 C CA . LYS A 1 111 ? 1.019 -4.914 18.923 1.00 98.69 111 LYS A CA 1
ATOM 922 C C . LYS A 1 111 ? 0.476 -4.049 20.063 1.00 98.69 111 LYS A C 1
ATOM 924 O O . LYS A 1 111 ? -0.028 -4.582 21.045 1.00 98.69 111 LYS A O 1
ATOM 929 N N . LEU A 1 112 ? 0.492 -2.724 19.901 1.00 98.56 112 LEU A N 1
ATOM 930 C CA . LEU A 1 112 ? -0.080 -1.809 20.893 1.00 98.56 112 LEU A CA 1
ATOM 931 C C . LEU A 1 112 ? -1.594 -2.027 21.078 1.00 98.56 112 LEU A C 1
ATOM 933 O O . LEU A 1 112 ? -2.080 -2.088 22.203 1.00 98.56 112 LEU A O 1
ATOM 937 N N . ILE A 1 113 ? -2.343 -2.203 19.984 1.00 98.25 113 ILE A N 1
ATOM 938 C CA . ILE A 1 113 ? -3.788 -2.484 20.043 1.00 98.25 113 ILE A CA 1
ATOM 939 C C . ILE A 1 113 ? -4.065 -3.826 20.739 1.00 98.25 113 ILE A C 1
ATOM 941 O O . ILE A 1 113 ? -5.040 -3.946 21.485 1.00 98.25 113 ILE A O 1
ATOM 945 N N . GLU A 1 114 ? -3.232 -4.843 20.517 1.00 98.56 114 GLU A N 1
ATOM 946 C CA . GLU A 1 114 ? -3.342 -6.146 21.182 1.00 98.56 114 GLU A CA 1
ATOM 947 C C . GLU A 1 114 ? -3.093 -6.039 22.698 1.00 98.56 114 GLU A C 1
ATOM 949 O O . GLU A 1 114 ? -3.845 -6.616 23.496 1.00 98.56 114 GLU A O 1
ATOM 954 N N . GLU A 1 115 ? -2.096 -5.253 23.113 1.00 98.56 115 GLU A N 1
ATOM 955 C CA . GLU A 1 115 ? -1.814 -4.945 24.521 1.00 98.56 115 GLU A CA 1
ATOM 956 C C . GLU A 1 115 ? -2.975 -4.185 25.187 1.00 98.56 115 GLU A C 1
ATOM 958 O O . GLU A 1 115 ? -3.436 -4.566 26.272 1.00 98.56 115 GLU A O 1
ATOM 963 N N . ASP A 1 116 ? -3.513 -3.164 24.515 1.00 98.44 116 ASP A N 1
ATOM 964 C CA . ASP A 1 116 ? -4.672 -2.395 24.981 1.00 98.44 116 ASP A CA 1
ATOM 965 C C . ASP A 1 116 ? -5.917 -3.280 25.107 1.00 98.44 116 ASP A C 1
ATOM 967 O O . ASP A 1 116 ? -6.623 -3.242 26.119 1.00 98.44 116 ASP A O 1
ATOM 971 N N . THR A 1 117 ? -6.168 -4.140 24.116 1.00 98.50 117 THR A N 1
ATOM 972 C CA . THR A 1 117 ? -7.289 -5.093 24.124 1.00 98.50 117 THR A CA 1
ATOM 973 C C . THR A 1 117 ? -7.174 -6.061 25.299 1.00 98.50 117 THR A C 1
ATOM 975 O O . THR A 1 117 ? -8.156 -6.316 26.002 1.00 98.50 117 THR A O 1
ATOM 978 N N . THR A 1 118 ? -5.966 -6.559 25.565 1.00 98.56 118 THR A N 1
ATOM 979 C CA . THR A 1 118 ? -5.682 -7.441 26.705 1.00 98.56 118 THR A CA 1
ATOM 980 C C . THR A 1 118 ? -5.931 -6.725 28.033 1.00 98.56 118 THR A C 1
ATOM 982 O O . THR A 1 118 ? -6.568 -7.271 28.942 1.00 98.56 118 THR A O 1
ATOM 985 N N . THR A 1 119 ? -5.489 -5.473 28.140 1.00 98.44 119 THR A N 1
ATOM 986 C CA . THR A 1 119 ? -5.690 -4.639 29.330 1.00 98.44 119 THR A CA 1
ATOM 987 C C . THR A 1 119 ? -7.173 -4.357 29.569 1.00 98.44 119 THR A C 1
ATOM 989 O O . THR A 1 119 ? -7.669 -4.542 30.684 1.00 98.44 119 THR A O 1
ATOM 992 N N . LEU A 1 120 ? -7.918 -3.992 28.523 1.00 98.44 120 LEU A N 1
ATOM 993 C CA . LEU A 1 120 ? -9.361 -3.764 28.588 1.00 98.44 120 LEU A CA 1
ATOM 994 C C . LEU A 1 120 ? -10.127 -5.029 28.987 1.00 98.44 120 LEU A C 1
ATOM 996 O O . LEU A 1 120 ? -11.009 -4.957 29.845 1.00 98.44 120 LEU A O 1
ATOM 1000 N N . ALA A 1 121 ? -9.764 -6.193 28.444 1.00 98.38 121 ALA A N 1
ATOM 1001 C CA . ALA A 1 121 ? -10.369 -7.469 28.821 1.00 98.38 121 ALA A CA 1
ATOM 1002 C C . ALA A 1 121 ? -10.162 -7.782 30.315 1.00 98.38 121 ALA A C 1
ATOM 1004 O O . ALA A 1 121 ? -11.097 -8.202 31.006 1.00 98.38 121 ALA A O 1
ATOM 1005 N N . LYS A 1 122 ? -8.965 -7.507 30.850 1.00 98.56 122 LYS A N 1
ATOM 1006 C CA . LYS A 1 122 ? -8.671 -7.648 32.284 1.00 98.56 122 LYS A CA 1
ATOM 1007 C C . LYS A 1 122 ? -9.516 -6.694 33.133 1.00 98.56 122 LYS A C 1
ATOM 1009 O O . LYS A 1 122 ? -10.125 -7.129 34.112 1.00 98.56 122 LYS A O 1
ATOM 1014 N N . CYS A 1 123 ? -9.603 -5.421 32.749 1.00 98.25 123 CYS A N 1
ATOM 1015 C CA . CYS A 1 123 ? -10.447 -4.431 33.423 1.00 98.25 123 CYS A CA 1
ATOM 1016 C C . CYS A 1 123 ? -11.926 -4.845 33.424 1.00 98.25 123 CYS A C 1
ATOM 1018 O O . CYS A 1 123 ? -12.597 -4.748 34.455 1.00 98.25 123 CYS A O 1
ATOM 1020 N N . PHE A 1 124 ? -12.425 -5.362 32.298 1.00 98.25 124 PHE A N 1
ATOM 1021 C CA . PHE A 1 124 ? -13.793 -5.855 32.180 1.00 98.25 124 PHE A CA 1
ATOM 1022 C C . PHE A 1 124 ? -14.054 -7.045 33.110 1.00 98.25 124 PHE A C 1
ATOM 1024 O O . PHE A 1 124 ? -15.052 -7.043 33.827 1.00 98.25 124 PHE A O 1
ATOM 1031 N N . SER A 1 125 ? -13.133 -8.011 33.173 1.00 98.56 125 SER A N 1
ATOM 1032 C CA . SER A 1 125 ? -13.228 -9.163 34.080 1.00 98.56 125 SER A CA 1
ATOM 1033 C C . SER A 1 125 ? -13.298 -8.737 35.554 1.00 98.56 125 SER A C 1
ATOM 1035 O O . SER A 1 125 ? -14.189 -9.167 36.291 1.00 98.56 125 SER A O 1
ATOM 1037 N N . ILE A 1 126 ? -12.434 -7.802 35.973 1.00 98.25 126 ILE A N 1
ATOM 1038 C CA . ILE A 1 126 ? -12.440 -7.245 37.337 1.00 98.25 126 ILE A CA 1
ATOM 1039 C C . ILE A 1 126 ? -13.774 -6.544 37.635 1.00 98.25 126 ILE A C 1
ATOM 1041 O O . ILE A 1 126 ? -14.388 -6.777 38.681 1.00 98.25 126 ILE A O 1
ATOM 1045 N N . SER A 1 127 ? -14.246 -5.700 36.714 1.00 97.75 127 SER A N 1
ATOM 1046 C CA . SER A 1 127 ? -15.521 -4.989 36.854 1.00 97.75 127 SER A CA 1
ATOM 1047 C C . SER A 1 127 ? -16.701 -5.961 36.954 1.00 97.75 127 SER A C 1
ATOM 1049 O O . SER A 1 127 ? -17.537 -5.852 37.854 1.00 97.75 127 SER A O 1
ATOM 1051 N N . GLN A 1 128 ? -16.726 -6.984 36.098 1.00 98.25 128 GLN A N 1
ATOM 1052 C CA . GLN A 1 128 ? -17.747 -8.026 36.101 1.00 98.25 128 GLN A CA 1
ATOM 1053 C C . GLN A 1 128 ? -17.755 -8.808 37.421 1.00 98.25 128 GLN A C 1
ATOM 1055 O O . GLN A 1 128 ? -18.824 -9.046 37.992 1.00 98.25 128 GLN A O 1
ATOM 1060 N N . GLN A 1 129 ? -16.583 -9.166 37.953 1.00 98.25 129 GLN A N 1
ATOM 1061 C CA . GLN A 1 129 ? -16.466 -9.817 39.257 1.00 98.25 129 GLN A CA 1
ATOM 1062 C C . GLN A 1 129 ? -17.022 -8.927 40.378 1.00 98.25 129 GLN A C 1
ATOM 1064 O O . GLN A 1 129 ? -17.811 -9.405 41.197 1.00 98.25 129 GLN A O 1
ATOM 1069 N N . LYS A 1 130 ? -16.679 -7.633 40.389 1.00 98.06 130 LYS A N 1
ATOM 1070 C CA . LYS A 1 130 ? -17.178 -6.667 41.379 1.00 98.06 130 LYS A CA 1
ATOM 1071 C C . LYS A 1 130 ? -18.703 -6.533 41.328 1.00 98.06 130 LYS A C 1
ATOM 1073 O O . LYS A 1 130 ? -19.355 -6.641 42.367 1.00 98.06 130 LYS A O 1
ATOM 1078 N N . CYS A 1 131 ? -19.279 -6.390 40.134 1.00 97.44 131 CYS A N 1
ATOM 1079 C CA . CYS A 1 131 ? -20.731 -6.360 39.933 1.00 97.44 131 CYS A CA 1
ATOM 1080 C C . CYS A 1 131 ? -21.408 -7.647 40.426 1.00 97.44 131 CYS A C 1
ATOM 1082 O O . CYS A 1 131 ? -22.450 -7.595 41.078 1.00 97.44 131 CYS A O 1
ATOM 1084 N N . ASN A 1 132 ? -20.805 -8.810 40.171 1.00 97.88 132 ASN A N 1
ATOM 1085 C CA . ASN A 1 132 ? -21.339 -10.091 40.633 1.00 97.88 132 ASN A CA 1
ATOM 1086 C C . ASN A 1 132 ? -21.334 -10.216 42.163 1.00 97.88 132 ASN A C 1
ATOM 1088 O O . ASN A 1 132 ? -22.295 -10.741 42.731 1.00 97.88 132 ASN A O 1
ATOM 1092 N N . VAL A 1 133 ? -20.288 -9.731 42.838 1.00 98.25 133 VAL A N 1
ATOM 1093 C CA . VAL A 1 133 ? -20.227 -9.691 44.309 1.00 98.25 133 VAL A CA 1
ATOM 1094 C C . VAL A 1 133 ? -21.315 -8.770 44.862 1.00 98.25 133 VAL A C 1
ATOM 1096 O O . VAL A 1 133 ? -22.130 -9.218 45.667 1.00 98.25 133 VAL A O 1
ATOM 1099 N N . GLN A 1 134 ? -21.413 -7.538 44.354 1.00 97.88 134 GLN A N 1
ATOM 1100 C CA . GLN A 1 134 ? -22.439 -6.575 44.777 1.00 97.88 134 GLN A CA 1
ATOM 1101 C C . GLN A 1 134 ? -23.860 -7.105 44.554 1.00 97.88 134 GLN A C 1
ATOM 1103 O O . GLN A 1 134 ? -24.721 -6.975 45.423 1.00 97.88 134 GLN A O 1
ATOM 1108 N N . ARG A 1 135 ? -24.110 -7.774 43.422 1.00 97.38 135 ARG A N 1
ATOM 1109 C CA . ARG A 1 135 ? -25.403 -8.404 43.129 1.00 97.38 135 ARG A CA 1
ATOM 1110 C C . ARG A 1 135 ? -25.749 -9.502 44.136 1.00 97.38 135 ARG A C 1
ATOM 1112 O O . ARG A 1 135 ? -26.900 -9.599 44.558 1.00 97.38 135 ARG A O 1
ATOM 1119 N N . LYS A 1 136 ? -24.774 -10.329 44.532 1.00 98.19 136 LYS A N 1
ATOM 1120 C CA . LYS A 1 136 ? -24.969 -11.361 45.565 1.00 98.19 136 LYS A CA 1
ATOM 1121 C C . LYS A 1 136 ? -25.267 -10.737 46.931 1.00 98.19 136 LYS A C 1
ATOM 1123 O O . LYS A 1 136 ? -26.130 -11.249 47.637 1.00 98.19 136 LYS A O 1
ATOM 1128 N N . GLU A 1 137 ? -24.593 -9.650 47.299 1.00 97.94 137 GLU A N 1
ATOM 1129 C CA . GLU A 1 137 ? -24.842 -8.926 48.554 1.00 97.94 137 GLU A CA 1
ATOM 1130 C C . GLU A 1 137 ? -26.224 -8.268 48.588 1.00 97.94 137 GLU A C 1
ATOM 1132 O O . GLU A 1 137 ? -26.948 -8.423 49.570 1.00 97.94 137 GLU A O 1
ATOM 1137 N N . LEU A 1 138 ? -26.627 -7.601 47.502 1.00 97.25 138 LEU A N 1
ATOM 1138 C CA . LEU A 1 138 ? -27.967 -7.026 47.358 1.00 97.25 138 LEU A CA 1
ATOM 1139 C C . LEU A 1 138 ? -29.051 -8.092 47.507 1.00 97.25 138 LEU A C 1
ATOM 1141 O O . LEU A 1 138 ? -29.976 -7.909 48.292 1.00 97.25 138 LEU A O 1
ATOM 1145 N N . LYS A 1 139 ? -28.891 -9.241 46.842 1.00 98.25 139 LYS A N 1
ATOM 1146 C CA . LYS A 1 139 ? -29.845 -10.353 46.942 1.00 98.25 139 LYS A CA 1
ATOM 1147 C C . LYS A 1 139 ? -29.937 -10.929 48.362 1.00 98.25 139 LYS A C 1
ATOM 1149 O O . LYS A 1 139 ? -31.009 -11.345 48.790 1.00 98.25 139 LYS A O 1
ATOM 1154 N N . LYS A 1 140 ? -28.830 -10.953 49.115 1.00 98.00 140 LYS A N 1
ATOM 1155 C CA . LYS A 1 140 ? -28.847 -11.348 50.535 1.00 98.00 140 LYS A CA 1
ATOM 1156 C C . LYS A 1 140 ? -29.652 -10.358 51.378 1.00 98.00 140 LYS A C 1
ATOM 1158 O O . LYS A 1 140 ? -30.517 -10.797 52.128 1.00 98.00 140 LYS A O 1
ATOM 1163 N N . LYS A 1 141 ? -29.411 -9.052 51.212 1.00 97.50 141 LYS A N 1
ATOM 1164 C CA . LYS A 1 141 ? -30.156 -7.992 51.916 1.00 97.50 141 LYS A CA 1
ATOM 1165 C C . LYS A 1 141 ? -31.645 -8.014 51.570 1.00 97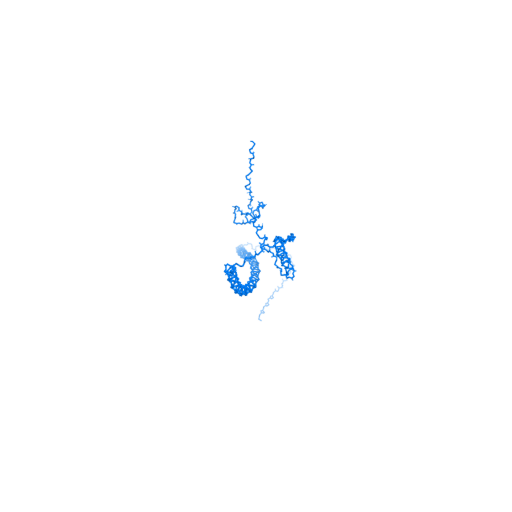.50 141 LYS A C 1
ATOM 1167 O O . LYS A 1 141 ? -32.476 -7.885 52.457 1.00 97.50 141 LYS A O 1
ATOM 1172 N N . GLU A 1 142 ? -31.985 -8.228 50.302 1.00 97.69 142 GLU A N 1
ATOM 1173 C CA . GLU A 1 142 ? -33.369 -8.375 49.839 1.00 97.69 142 GLU A CA 1
ATOM 1174 C C . GLU A 1 142 ? -34.077 -9.545 50.540 1.00 97.69 142 GLU A C 1
ATOM 1176 O O . GLU A 1 142 ? -35.154 -9.370 51.106 1.00 97.69 142 GLU A O 1
ATOM 1181 N N . ASN A 1 143 ? -33.440 -10.719 50.591 1.00 97.94 143 ASN A N 1
ATOM 1182 C CA . ASN A 1 143 ? -33.985 -11.883 51.294 1.00 97.94 143 ASN A CA 1
ATOM 1183 C C . ASN A 1 143 ? -34.138 -11.648 52.808 1.00 97.94 143 ASN A C 1
ATOM 1185 O O . ASN A 1 143 ? -35.104 -12.120 53.406 1.00 97.94 143 ASN A O 1
ATOM 1189 N N . GLU A 1 144 ? -33.198 -10.936 53.432 1.00 98.06 144 GLU A N 1
ATOM 1190 C CA . GLU A 1 144 ? -33.267 -10.571 54.851 1.00 98.06 144 GLU A CA 1
ATOM 1191 C C . GLU A 1 144 ? -34.436 -9.618 55.132 1.00 98.06 144 GLU A C 1
ATOM 1193 O O . GLU A 1 144 ? -35.200 -9.842 56.070 1.00 98.06 144 GLU A O 1
ATOM 1198 N N . ILE A 1 145 ? -34.650 -8.617 54.272 1.00 97.69 145 ILE A N 1
ATOM 1199 C CA . ILE A 1 145 ? -35.809 -7.717 54.349 1.00 97.69 145 ILE A CA 1
ATOM 1200 C C . ILE A 1 145 ? -37.113 -8.509 54.209 1.00 97.69 145 ILE A C 1
ATOM 1202 O O . ILE A 1 145 ? -38.013 -8.344 55.030 1.00 97.69 145 ILE A O 1
ATOM 1206 N N . LEU A 1 146 ? -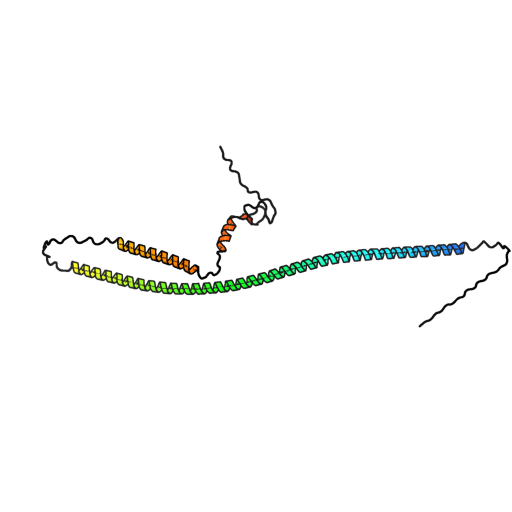37.211 -9.402 53.218 1.00 97.50 146 LEU A N 1
ATOM 1207 C CA . LEU A 1 146 ? -38.395 -10.246 53.022 1.00 97.50 146 LEU A CA 1
ATOM 1208 C C . LEU A 1 146 ? -38.680 -11.141 54.238 1.00 97.50 146 LEU A C 1
ATOM 1210 O O . LEU A 1 146 ? -39.840 -11.331 54.606 1.00 97.50 146 LEU A O 1
ATOM 1214 N N . LYS A 1 147 ? -37.636 -11.665 54.891 1.00 97.31 147 LYS A N 1
ATOM 1215 C CA . LYS A 1 147 ? -37.770 -12.427 56.139 1.00 97.31 147 LYS A CA 1
ATOM 1216 C C . LYS A 1 147 ? -38.294 -11.546 57.277 1.00 97.31 147 LYS A C 1
ATOM 1218 O O . LYS A 1 147 ? -39.261 -11.930 57.931 1.00 97.31 147 LYS A O 1
ATOM 1223 N N . ASN A 1 148 ? -37.708 -10.365 57.471 1.00 96.81 148 ASN A N 1
ATOM 1224 C CA . ASN A 1 148 ? -38.119 -9.423 58.514 1.00 96.81 148 ASN A CA 1
ATOM 1225 C C . ASN A 1 148 ? -39.574 -8.965 58.327 1.00 96.81 148 ASN A C 1
ATOM 1227 O O . ASN A 1 148 ? -40.323 -8.903 59.299 1.00 96.81 148 ASN A O 1
ATOM 1231 N N . LEU A 1 149 ? -40.004 -8.704 57.087 1.00 95.81 149 LEU A N 1
ATOM 1232 C CA . LEU A 1 149 ? -41.396 -8.364 56.774 1.00 95.81 149 LEU A CA 1
ATOM 1233 C C . LEU A 1 149 ? -42.358 -9.491 57.168 1.00 95.81 149 LEU A C 1
ATOM 1235 O O . LEU A 1 149 ? -43.348 -9.232 57.848 1.00 95.81 149 LEU A O 1
ATOM 1239 N N . ARG A 1 150 ? -42.025 -10.745 56.839 1.00 95.75 150 ARG A N 1
ATOM 1240 C CA . ARG A 1 150 ? -42.831 -11.912 57.231 1.00 95.75 150 ARG A CA 1
ATOM 1241 C C . ARG A 1 150 ? -42.928 -12.072 58.752 1.00 95.75 150 ARG A C 1
ATOM 1243 O O . ARG A 1 150 ? -43.983 -12.432 59.269 1.00 95.75 150 ARG A O 1
ATOM 1250 N N . GLU A 1 151 ? -41.843 -11.812 59.482 1.00 94.88 151 GLU A N 1
ATOM 1251 C CA . GLU A 1 151 ? -41.852 -11.844 60.950 1.00 94.88 151 GLU A CA 1
ATOM 1252 C C . GLU A 1 151 ? -42.742 -10.746 61.549 1.00 94.88 151 GLU A C 1
ATOM 1254 O O . GLU A 1 151 ? -43.456 -11.001 62.520 1.00 94.88 151 GLU A O 1
ATOM 1259 N N . ILE A 1 152 ? -42.724 -9.537 60.977 1.00 93.94 152 ILE A N 1
ATOM 1260 C CA . ILE A 1 152 ? -43.595 -8.432 61.399 1.00 93.94 152 ILE A CA 1
ATOM 1261 C C . ILE A 1 152 ? -45.064 -8.783 61.142 1.00 93.94 152 ILE A C 1
ATOM 1263 O O . ILE A 1 152 ? -45.882 -8.648 62.051 1.00 93.94 152 ILE A O 1
ATOM 1267 N N . GLU A 1 153 ? -45.396 -9.289 59.953 1.00 93.38 153 GLU A N 1
ATOM 1268 C CA . GLU A 1 153 ? -46.750 -9.754 59.626 1.00 93.38 153 GLU A CA 1
ATOM 1269 C C . GLU A 1 153 ? -47.221 -10.827 60.617 1.00 93.38 153 GLU A C 1
ATOM 1271 O O . GLU A 1 153 ? -48.293 -10.698 61.207 1.00 93.38 153 GLU A O 1
ATOM 1276 N N . GLY A 1 154 ? -46.390 -11.837 60.896 1.00 90.62 154 GLY A N 1
ATOM 1277 C CA . GLY A 1 154 ? -46.714 -12.886 61.867 1.00 90.62 154 GLY A CA 1
ATOM 1278 C C . GLY A 1 154 ? -46.960 -12.360 63.286 1.00 90.62 154 GLY A C 1
ATOM 1279 O O . GLY A 1 154 ? -47.833 -12.873 63.988 1.00 90.62 154 GLY A O 1
ATOM 1280 N N . LYS A 1 155 ? -46.236 -11.317 63.714 1.00 91.38 155 LYS A N 1
ATOM 1281 C CA . LYS A 1 155 ? -46.470 -10.649 65.005 1.00 91.38 155 LYS A CA 1
ATOM 1282 C C . LYS A 1 155 ? -47.784 -9.867 65.017 1.00 91.38 155 LYS A C 1
ATOM 1284 O O . LYS A 1 155 ? -48.473 -9.898 66.030 1.00 91.38 155 LYS A O 1
ATOM 1289 N N . MET A 1 156 ? -48.158 -9.217 63.913 1.00 82.75 156 MET A N 1
ATOM 1290 C CA . MET A 1 156 ? -49.434 -8.495 63.823 1.00 82.75 156 MET A CA 1
ATOM 1291 C C . MET A 1 156 ? -50.648 -9.430 63.895 1.00 82.75 156 MET A C 1
ATOM 1293 O O . MET A 1 156 ? -51.633 -9.078 64.536 1.00 82.75 156 MET A O 1
ATOM 1297 N N . PHE A 1 157 ? -50.582 -10.622 63.293 1.00 78.69 157 PHE A N 1
ATOM 1298 C CA . PHE A 1 157 ? -51.700 -11.578 63.301 1.00 78.69 157 PHE A CA 1
ATOM 1299 C C . PHE A 1 157 ? -51.836 -12.386 64.601 1.00 78.69 157 PHE A C 1
ATOM 1301 O O . PHE A 1 157 ? -52.936 -12.825 64.923 1.00 78.69 157 PHE A O 1
ATOM 1308 N N . ASN A 1 158 ? -50.749 -12.571 65.357 1.00 72.81 158 ASN A N 1
ATOM 1309 C CA . ASN A 1 158 ? -50.749 -13.361 66.597 1.00 72.81 158 ASN A CA 1
ATOM 1310 C C . ASN A 1 158 ? -50.806 -12.513 67.878 1.00 72.81 158 ASN A C 1
ATOM 1312 O O . ASN A 1 158 ? -50.798 -13.066 68.979 1.00 72.81 158 ASN A O 1
ATOM 1316 N N . SER A 1 159 ? -50.850 -11.184 67.766 1.00 61.06 159 SER A N 1
ATOM 1317 C CA . SER A 1 159 ? -51.035 -10.320 68.929 1.00 61.06 159 SER A CA 1
ATOM 1318 C C . SER A 1 159 ? -52.494 -10.431 69.400 1.00 61.06 159 SER A C 1
ATOM 1320 O O . SER A 1 159 ? -53.394 -10.119 68.619 1.00 61.06 159 SER A O 1
ATOM 1322 N N . PRO A 1 160 ? -52.769 -10.871 70.645 1.00 53.00 160 PRO A N 1
ATOM 1323 C CA . PRO A 1 160 ? -54.131 -10.972 71.148 1.00 53.00 160 PRO A CA 1
ATOM 1324 C C . PRO A 1 160 ? -54.752 -9.577 71.138 1.00 53.00 160 PRO A C 1
ATOM 1326 O O . PRO A 1 160 ? -54.239 -8.644 71.755 1.00 53.00 160 PRO A O 1
ATOM 1329 N N . SER A 1 161 ? -55.836 -9.441 70.385 1.00 47.09 161 SER A N 1
ATOM 1330 C CA . SER A 1 161 ? -56.609 -8.218 70.237 1.00 47.09 161 SER A CA 1
ATOM 1331 C C . SER A 1 161 ? -57.097 -7.723 71.598 1.00 47.09 161 SER A C 1
ATOM 1333 O O . SER A 1 161 ? -58.119 -8.183 72.108 1.00 47.09 161 SER A O 1
ATOM 1335 N N . THR A 1 162 ? -56.396 -6.758 72.185 1.00 48.56 162 THR A N 1
ATOM 1336 C CA . THR A 1 162 ? -56.998 -5.861 73.168 1.00 48.56 162 THR A CA 1
ATOM 1337 C C . THR A 1 162 ? -57.978 -4.948 72.424 1.00 48.56 162 THR A C 1
ATOM 1339 O O . THR A 1 162 ? -57.611 -4.360 71.403 1.00 48.56 162 THR A O 1
ATOM 1342 N N . PRO A 1 163 ? -59.232 -4.815 72.890 1.00 46.34 163 PRO A N 1
ATOM 1343 C CA . PRO A 1 163 ? -60.222 -3.979 72.231 1.00 46.34 163 PRO A CA 1
ATOM 1344 C C . PRO A 1 163 ? -59.814 -2.512 72.386 1.00 46.34 163 PRO A C 1
ATOM 1346 O O . PRO A 1 163 ? -59.894 -1.934 73.471 1.00 46.34 163 PRO A O 1
ATOM 1349 N N . ILE A 1 164 ? -59.356 -1.900 71.295 1.00 47.50 164 ILE A N 1
ATOM 1350 C CA . ILE A 1 164 ? -59.104 -0.462 71.248 1.00 47.50 164 ILE A CA 1
ATOM 1351 C C . ILE A 1 164 ? -60.457 0.248 71.235 1.00 47.50 164 ILE A C 1
ATOM 1353 O O . ILE A 1 164 ? -61.230 0.188 70.279 1.00 47.50 164 ILE A O 1
ATOM 1357 N N . ARG A 1 165 ? -60.724 0.917 72.354 1.00 43.50 165 ARG A N 1
ATOM 1358 C CA . ARG A 1 165 ? -61.804 1.874 72.567 1.00 43.50 165 ARG A CA 1
ATOM 1359 C C . ARG A 1 165 ? -61.733 2.950 71.476 1.00 43.50 165 ARG A C 1
ATOM 1361 O O . ARG A 1 165 ? -60.744 3.673 71.374 1.00 43.50 165 ARG A O 1
ATOM 1368 N N . GLN A 1 166 ? -62.787 3.056 70.672 1.00 46.25 166 GLN A N 1
ATOM 1369 C CA . GLN A 1 166 ? -62.996 4.171 69.754 1.00 46.25 166 GLN A CA 1
ATOM 1370 C C . GLN A 1 166 ? -63.195 5.453 70.572 1.00 46.25 166 GLN A C 1
ATOM 1372 O O . GLN A 1 166 ? -64.273 5.702 71.105 1.00 46.25 166 GLN A O 1
ATOM 1377 N N . THR A 1 167 ? -62.153 6.272 70.686 1.00 42.66 167 THR A N 1
ATOM 1378 C CA . THR A 1 167 ? -62.306 7.686 71.043 1.00 42.66 167 THR A CA 1
ATOM 1379 C C . THR A 1 167 ? -62.200 8.498 69.767 1.00 42.66 167 THR A C 1
ATOM 1381 O O . THR A 1 167 ? -61.114 8.725 69.240 1.00 42.66 167 THR A O 1
ATOM 1384 N N . THR A 1 168 ? -63.363 8.912 69.275 1.00 48.72 168 THR A N 1
ATOM 1385 C CA . THR A 1 168 ? -63.550 9.933 68.250 1.00 48.72 168 THR A CA 1
ATOM 1386 C C . THR A 1 168 ? -62.996 11.255 68.777 1.00 48.72 168 THR A C 1
ATOM 1388 O O . THR A 1 168 ? -63.706 12.019 69.423 1.00 48.72 168 THR A O 1
ATOM 1391 N N . GLN A 1 169 ? -61.716 11.529 68.539 1.00 42.97 169 GLN A N 1
ATOM 1392 C CA . GLN A 1 169 ? -61.224 12.900 68.548 1.00 42.97 169 GLN A CA 1
ATOM 1393 C C . GLN A 1 169 ? -61.016 13.344 67.109 1.00 42.97 169 GLN A C 1
ATOM 1395 O O . GLN A 1 169 ? -60.320 12.692 66.332 1.00 42.97 169 GLN A O 1
ATOM 1400 N N . GLN A 1 170 ? -61.683 14.450 66.775 1.00 51.91 170 GLN A N 1
ATOM 1401 C CA . GLN A 1 170 ? -61.451 15.232 65.574 1.00 51.91 170 GLN A CA 1
ATOM 1402 C C . GLN A 1 170 ? -59.951 15.475 65.408 1.00 51.91 170 GLN A C 1
ATOM 1404 O O . GLN A 1 170 ? -59.354 16.257 66.146 1.00 51.91 170 GLN A O 1
ATOM 1409 N N . ILE A 1 171 ? -59.353 14.838 64.409 1.00 42.75 171 ILE A N 1
ATOM 1410 C CA . ILE A 1 171 ? -58.024 15.192 63.936 1.00 42.75 171 ILE A CA 1
ATOM 1411 C C . ILE A 1 171 ? -58.195 15.690 62.507 1.00 42.75 171 ILE A C 1
ATOM 1413 O O . ILE A 1 171 ? -58.646 14.986 61.607 1.00 42.75 171 ILE A O 1
ATOM 1417 N N . ARG A 1 172 ? -57.888 16.978 62.387 1.00 58.00 172 ARG A N 1
ATOM 1418 C CA . ARG A 1 172 ? -57.629 17.788 61.199 1.00 58.00 172 ARG A CA 1
ATOM 1419 C C . ARG A 1 172 ? -57.061 16.960 60.028 1.00 58.00 172 ARG A C 1
ATOM 1421 O O . ARG A 1 172 ? -56.218 16.098 60.272 1.00 58.00 172 ARG A O 1
ATOM 1428 N N . PRO A 1 173 ? -57.452 17.244 58.770 1.00 44.09 173 PRO A N 1
ATOM 1429 C CA . PRO A 1 173 ? -56.940 16.515 57.613 1.00 44.09 173 PRO A CA 1
ATOM 1430 C C . PRO A 1 173 ? -55.403 16.581 57.584 1.00 44.09 173 PRO A C 1
ATOM 1432 O O . PRO A 1 173 ? -54.851 17.684 57.673 1.00 44.09 173 PRO A O 1
ATOM 1435 N N . PRO A 1 174 ? -54.697 15.440 57.489 1.00 46.50 174 PRO A N 1
ATOM 1436 C CA . PRO A 1 174 ? -53.261 15.455 57.303 1.00 46.50 174 PRO A CA 1
ATOM 1437 C C . PRO A 1 174 ? -52.975 16.050 55.926 1.00 46.50 174 PRO A C 1
ATOM 1439 O O . PRO A 1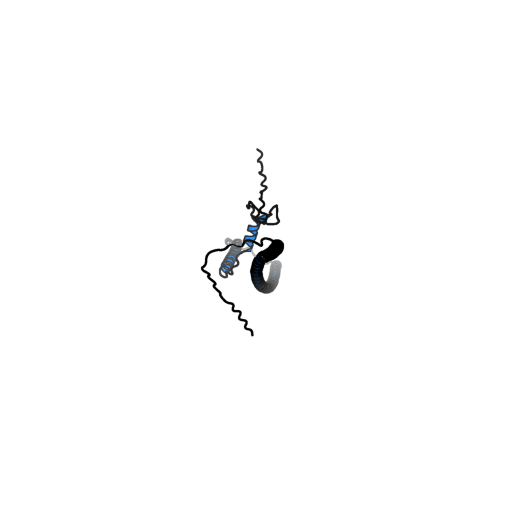 174 ? -53.618 15.705 54.932 1.00 46.50 174 PRO A O 1
ATOM 1442 N N . ALA A 1 175 ? -52.030 16.986 55.897 1.00 49.66 175 ALA A N 1
ATOM 1443 C CA . ALA A 1 175 ? -51.500 17.555 54.673 1.00 49.66 175 ALA A CA 1
ATOM 1444 C C . ALA A 1 175 ? -51.153 16.430 53.691 1.00 49.66 175 ALA A C 1
ATOM 1446 O O . ALA A 1 175 ? -50.551 15.425 54.074 1.00 49.66 175 ALA A O 1
ATOM 1447 N N . MET A 1 176 ? -51.574 16.612 52.440 1.00 46.50 176 MET A N 1
ATOM 1448 C CA . MET A 1 176 ? -51.297 15.703 51.337 1.00 46.50 176 MET A CA 1
ATOM 1449 C C . MET A 1 176 ? -49.803 15.372 51.331 1.00 46.50 176 MET A C 1
ATOM 1451 O O . MET A 1 176 ? -48.967 16.248 51.109 1.00 46.50 176 MET A O 1
ATOM 1455 N N . LEU A 1 177 ? -49.467 14.109 51.594 1.00 51.28 177 LEU A N 1
ATOM 1456 C CA . LEU A 1 177 ? -48.162 13.567 51.242 1.00 51.28 177 LEU A CA 1
ATOM 1457 C C . LEU A 1 177 ? -47.943 13.870 49.756 1.00 51.28 177 LEU A C 1
ATOM 1459 O O . LEU A 1 177 ? -48.836 13.564 48.958 1.00 51.28 177 LEU A O 1
ATOM 1463 N N . PRO A 1 178 ? -46.811 14.482 49.364 1.00 51.41 178 PRO A N 1
ATOM 1464 C CA . PRO A 1 178 ? -46.533 14.699 47.963 1.00 51.41 178 PRO A CA 1
ATOM 1465 C C . PRO A 1 178 ? -46.461 13.324 47.318 1.00 51.41 178 PRO A C 1
ATOM 1467 O O . PRO A 1 178 ? -45.603 12.497 47.636 1.00 51.41 178 PRO A O 1
ATOM 1470 N N . THR A 1 179 ? -47.422 13.080 46.436 1.00 56.56 179 THR A N 1
ATOM 1471 C CA . THR A 1 179 ? -47.433 11.970 45.505 1.00 56.56 179 THR A CA 1
ATOM 1472 C C . THR A 1 179 ? -46.026 11.846 44.918 1.00 56.56 179 THR A C 1
ATOM 1474 O O . THR A 1 179 ? -45.328 12.831 44.664 1.00 56.56 179 THR A O 1
ATOM 1477 N N . THR A 1 180 ? -45.603 10.616 44.692 1.00 59.12 180 THR A N 1
ATOM 1478 C CA . THR A 1 180 ? -44.273 10.200 44.254 1.00 59.12 180 THR A CA 1
ATOM 1479 C C . THR A 1 180 ? -43.920 10.384 42.752 1.00 59.12 180 THR A C 1
ATOM 1481 O O . THR A 1 180 ? -42.969 9.724 42.332 1.00 59.12 180 THR A O 1
ATOM 1484 N N . PRO A 1 181 ? -44.534 11.251 41.896 1.00 56.50 181 PRO A N 1
ATOM 1485 C CA . PRO A 1 181 ? -43.975 11.505 40.565 1.00 56.50 181 PRO A CA 1
ATOM 1486 C C . PRO A 1 181 ? -42.736 12.410 40.591 1.00 56.50 181 PRO A C 1
ATOM 1488 O O . PRO A 1 181 ? -41.859 12.259 39.744 1.00 56.50 181 PRO A O 1
ATOM 1491 N N . PHE A 1 182 ? -42.620 13.330 41.558 1.00 61.16 182 PHE A N 1
ATOM 1492 C CA . PHE A 1 182 ? -41.567 14.355 41.531 1.00 61.16 182 PHE A CA 1
ATOM 1493 C C . PHE A 1 182 ? -40.164 13.808 41.810 1.00 61.16 182 PHE A C 1
ATOM 1495 O O . PHE A 1 182 ? -39.211 14.228 41.159 1.00 61.16 182 PHE A O 1
ATOM 1502 N N . LEU A 1 183 ? -40.021 12.839 42.721 1.00 63.31 183 LEU A N 1
ATOM 1503 C CA . LEU A 1 183 ? -38.721 12.211 42.993 1.00 63.31 183 LEU A CA 1
ATOM 1504 C C . LEU A 1 183 ? -38.238 11.371 41.807 1.00 63.31 183 LEU A C 1
ATOM 1506 O O . LEU A 1 183 ? -37.064 11.431 41.455 1.00 63.31 183 LEU A O 1
ATOM 1510 N N . LEU A 1 184 ? -39.140 10.643 41.143 1.00 71.25 184 LEU A N 1
ATOM 1511 C CA . LEU A 1 184 ? -38.791 9.848 39.966 1.00 71.25 184 LEU A CA 1
ATOM 1512 C C . LEU A 1 184 ? -38.429 10.739 38.769 1.00 71.25 184 LEU A C 1
ATOM 1514 O O . LEU A 1 184 ? -37.498 10.441 38.022 1.00 71.25 184 LEU A O 1
ATOM 1518 N N . GLN A 1 185 ? -39.128 11.866 38.617 1.00 76.00 185 GLN A N 1
ATOM 1519 C CA . GLN A 1 185 ? -38.833 12.861 37.590 1.00 76.00 185 GLN A CA 1
ATOM 1520 C C . GLN A 1 185 ? -37.513 13.589 37.861 1.00 76.00 185 GLN A C 1
ATOM 1522 O O . GLN A 1 185 ? -36.743 13.799 36.927 1.00 76.00 185 GLN A O 1
ATOM 1527 N N . ALA A 1 186 ? -37.209 13.897 39.125 1.00 72.31 186 ALA A N 1
ATOM 1528 C CA . ALA A 1 186 ? -35.921 14.452 39.523 1.00 72.31 186 ALA A CA 1
ATOM 1529 C C . ALA A 1 186 ? -34.779 13.468 39.231 1.00 72.31 186 ALA A C 1
ATOM 1531 O O . ALA A 1 186 ? -33.811 13.855 38.589 1.00 72.31 186 ALA A O 1
ATOM 1532 N N . ILE A 1 187 ? -34.929 12.188 39.592 1.00 78.06 187 ILE A N 1
ATOM 1533 C CA . ILE A 1 187 ? -33.926 11.146 39.311 1.00 78.06 187 ILE A CA 1
ATOM 1534 C C . ILE A 1 187 ? -33.701 10.993 37.800 1.00 78.06 187 ILE A C 1
ATOM 1536 O O . ILE A 1 187 ? -32.556 10.986 37.349 1.00 78.06 187 ILE A O 1
ATOM 1540 N N . ASN A 1 188 ? -34.768 10.941 36.997 1.00 75.38 188 ASN A N 1
ATOM 1541 C CA . ASN A 1 188 ? -34.644 10.862 35.538 1.00 75.38 188 ASN A CA 1
ATOM 1542 C C . ASN A 1 188 ? -33.989 12.113 34.933 1.00 75.38 188 ASN A C 1
ATOM 1544 O O . ASN A 1 188 ? -33.168 11.989 34.022 1.00 75.38 188 ASN A O 1
ATOM 1548 N N . ALA A 1 189 ? -34.300 13.304 35.452 1.00 81.12 189 ALA A N 1
ATOM 1549 C CA . ALA A 1 189 ? -33.659 14.544 35.026 1.00 81.12 189 ALA A CA 1
ATOM 1550 C C . ALA A 1 189 ? -32.161 14.554 35.375 1.00 81.12 189 ALA A C 1
ATOM 1552 O O . ALA A 1 189 ? -31.344 14.942 34.542 1.00 81.12 189 ALA A O 1
ATOM 1553 N N . THR A 1 190 ? -31.776 14.063 36.558 1.00 84.06 190 THR A N 1
ATOM 1554 C CA . THR A 1 190 ? -30.364 13.969 36.959 1.00 84.06 190 THR A CA 1
ATOM 1555 C C . THR A 1 190 ? -29.594 12.961 36.102 1.00 84.06 190 THR A C 1
ATOM 1557 O O . THR A 1 190 ? -28.473 13.251 35.687 1.00 84.06 190 THR A O 1
ATOM 1560 N N . ILE A 1 191 ? -30.197 11.815 35.763 1.00 84.31 191 ILE A N 1
ATOM 1561 C CA . ILE A 1 191 ? -29.579 10.813 34.877 1.00 84.31 191 ILE A CA 1
ATOM 1562 C C . ILE A 1 191 ? -29.365 11.387 33.470 1.00 84.31 191 ILE A C 1
ATOM 1564 O O . ILE A 1 191 ? -28.278 11.242 32.907 1.00 84.31 191 ILE A O 1
ATOM 1568 N N . GLN A 1 192 ? -30.357 12.087 32.908 1.00 82.19 192 GLN A N 1
ATOM 1569 C CA . GLN A 1 192 ? -30.193 12.733 31.601 1.00 82.19 192 GLN A CA 1
ATOM 1570 C C . GLN A 1 192 ? -29.136 13.842 31.625 1.00 82.19 192 GLN A C 1
ATOM 1572 O O . GLN A 1 192 ? -28.358 13.964 30.677 1.00 82.19 192 GLN A O 1
ATOM 1577 N N . GLN A 1 193 ? -29.069 14.621 32.707 1.00 88.12 193 GLN A N 1
ATOM 1578 C CA . GLN A 1 193 ? -28.085 15.692 32.840 1.00 88.12 193 GLN A CA 1
ATOM 1579 C C . GLN A 1 193 ? -26.654 15.141 32.931 1.00 88.12 193 GLN A C 1
ATOM 1581 O O . GLN A 1 193 ? -25.764 15.651 32.249 1.00 88.12 193 GLN A O 1
ATOM 1586 N N . GLN A 1 194 ? -26.431 14.068 33.697 1.00 82.31 194 GLN A N 1
ATOM 1587 C CA . GLN A 1 194 ? -25.118 13.419 33.762 1.00 82.31 194 GLN A CA 1
ATOM 1588 C C . GLN A 1 194 ? -24.709 12.805 32.420 1.00 82.31 194 GLN A C 1
ATOM 1590 O O . GLN A 1 194 ? -23.545 12.901 32.031 1.00 82.31 194 GLN A O 1
ATOM 1595 N N . PHE A 1 195 ? -25.659 12.237 31.673 1.00 85.62 195 PHE A N 1
ATOM 1596 C CA . PHE A 1 195 ? -25.379 11.686 30.348 1.00 85.62 195 PHE A CA 1
ATOM 1597 C C . PHE A 1 195 ? -24.962 12.773 29.341 1.00 85.62 195 PHE A C 1
ATOM 1599 O O . PHE A 1 195 ? -23.990 12.597 28.606 1.00 85.62 195 PHE A O 1
ATOM 1606 N N . GLN A 1 196 ? -25.635 13.930 29.343 1.00 80.75 196 GLN A N 1
ATOM 1607 C CA . GLN A 1 196 ? -25.257 15.057 28.478 1.00 80.75 196 GLN A CA 1
ATOM 1608 C C . GLN A 1 196 ? -23.905 15.673 28.859 1.00 80.75 196 GLN A C 1
ATOM 1610 O O . GLN A 1 196 ? -23.121 16.014 27.973 1.00 80.75 196 GLN A O 1
ATOM 1615 N N . GLN A 1 197 ? -23.594 15.776 30.155 1.00 80.69 197 GLN A N 1
ATOM 1616 C CA . GLN A 1 197 ? -22.284 16.257 30.604 1.00 80.69 197 GLN A CA 1
ATOM 1617 C C . GLN A 1 197 ? -21.152 15.289 30.228 1.00 80.69 197 GLN A C 1
ATOM 1619 O O . GLN A 1 197 ? -20.088 15.738 29.800 1.00 80.69 197 GLN A O 1
ATOM 1624 N N . GLY A 1 198 ? -21.391 13.975 30.301 1.00 80.38 198 GLY A N 1
ATOM 1625 C CA . GLY A 1 198 ? -20.433 12.963 29.847 1.00 80.38 198 GLY A CA 1
ATOM 1626 C C . GLY A 1 198 ? -20.125 13.064 28.349 1.00 80.38 198 GLY A C 1
ATOM 1627 O O . GLY A 1 198 ? -18.963 12.990 27.951 1.00 80.38 198 GLY A O 1
ATOM 1628 N N . LEU A 1 199 ? -21.142 13.319 27.517 1.00 78.00 199 LEU A N 1
ATOM 1629 C CA . LEU A 1 199 ? -20.958 13.520 26.075 1.00 78.00 199 LEU A CA 1
ATOM 1630 C C . LEU A 1 199 ? -20.156 14.790 25.749 1.00 78.00 199 LEU A C 1
ATOM 1632 O O . LEU A 1 199 ? -19.299 14.750 24.867 1.00 78.00 199 LEU A O 1
ATOM 1636 N N . GLN A 1 200 ? -20.371 15.895 26.473 1.00 75.94 200 GLN A N 1
ATOM 1637 C CA . GLN A 1 200 ? -19.566 17.109 26.282 1.00 75.94 200 GLN A CA 1
ATOM 1638 C C . GLN A 1 200 ? -18.104 16.928 26.706 1.00 75.94 200 GLN A C 1
ATOM 1640 O O . GLN A 1 200 ? -17.215 17.458 26.038 1.00 75.94 200 GLN A O 1
ATOM 1645 N N . GLN A 1 201 ? -17.827 16.164 27.767 1.00 70.88 201 GLN A N 1
ATOM 1646 C CA . GLN A 1 201 ? -16.445 15.878 28.167 1.00 70.88 201 GLN A CA 1
ATOM 1647 C C . GLN A 1 201 ? -15.722 14.982 27.157 1.00 70.88 201 GLN A C 1
ATOM 1649 O O . GLN A 1 201 ? -14.562 15.252 26.845 1.00 70.88 201 GLN A O 1
ATOM 1654 N N . LEU A 1 202 ? -16.407 13.987 26.576 1.00 63.09 202 LEU A N 1
ATOM 1655 C CA . LEU A 1 202 ? -15.825 13.176 25.501 1.00 63.09 202 LEU A CA 1
ATOM 1656 C C . LEU A 1 202 ? -15.479 14.024 24.270 1.00 63.09 202 LEU A C 1
ATOM 1658 O O . LEU A 1 202 ? -14.425 13.834 23.672 1.00 63.09 202 LEU A O 1
ATOM 1662 N N . GLN A 1 203 ? -16.334 14.990 23.921 1.00 62.38 203 GLN A N 1
ATOM 1663 C CA . GLN A 1 203 ? -16.103 15.865 22.773 1.00 62.38 203 GLN A CA 1
ATOM 1664 C C . GLN A 1 203 ? -14.958 16.868 23.007 1.00 62.38 203 GLN A C 1
ATOM 1666 O O . GLN A 1 203 ? -14.270 17.241 22.057 1.00 62.38 203 GLN A O 1
ATOM 1671 N N . GLN A 1 204 ? -14.711 17.287 24.255 1.00 60.28 204 GLN A N 1
ATOM 1672 C CA . GLN A 1 204 ? -13.602 18.192 24.586 1.00 60.28 204 GLN A CA 1
ATOM 1673 C C . GLN A 1 204 ? -12.253 17.476 24.752 1.00 60.28 204 GLN A C 1
ATOM 1675 O O . GLN A 1 204 ? -11.220 18.069 24.440 1.00 60.28 204 GLN A O 1
ATOM 1680 N N . GLN A 1 205 ? -12.229 16.204 25.168 1.00 54.94 205 GLN A N 1
ATOM 1681 C CA . GLN A 1 205 ? -10.979 15.433 25.244 1.00 54.94 205 GLN A CA 1
ATOM 1682 C C . GLN A 1 205 ? -10.426 15.030 23.868 1.00 54.94 205 GLN A C 1
ATOM 1684 O O . GLN A 1 205 ? -9.215 14.878 23.721 1.00 54.94 205 GLN A O 1
ATOM 1689 N N . THR A 1 206 ? -11.262 14.962 22.827 1.00 51.38 206 THR A N 1
ATOM 1690 C CA . THR A 1 206 ? -10.794 14.790 21.440 1.00 51.38 206 THR A CA 1
ATOM 1691 C C . THR A 1 206 ? -10.080 16.015 20.855 1.00 51.38 206 THR A C 1
ATOM 1693 O O . THR A 1 206 ? -9.448 15.901 19.810 1.00 51.38 206 THR A O 1
ATOM 1696 N N . SER A 1 207 ? -10.128 17.177 21.513 1.00 49.34 207 SER A N 1
ATOM 1697 C CA . SER A 1 207 ? -9.600 18.433 20.958 1.00 49.34 207 SER A CA 1
ATOM 1698 C C . SER A 1 207 ? -8.137 18.726 21.310 1.00 49.34 207 SER A C 1
ATOM 1700 O O . SER A 1 207 ? -7.584 19.692 20.792 1.00 49.34 207 SER A O 1
ATOM 1702 N N . GLN A 1 208 ? -7.502 17.945 22.194 1.00 45.94 208 GLN A N 1
ATOM 1703 C CA . GLN A 1 208 ? -6.146 18.245 22.703 1.00 45.94 208 GLN A CA 1
ATOM 1704 C C . GLN A 1 208 ? -5.093 17.179 22.364 1.00 45.94 208 GLN A C 1
ATOM 1706 O O . GLN A 1 208 ? -3.897 17.420 22.510 1.00 45.94 208 GLN A O 1
ATOM 1711 N N . HIS A 1 209 ? -5.505 16.043 21.800 1.00 44.31 209 HIS A N 1
ATOM 1712 C CA . HIS A 1 209 ? -4.604 15.116 21.122 1.00 44.31 209 HIS A CA 1
ATOM 1713 C C . HIS A 1 209 ? -4.986 15.033 19.651 1.00 44.31 2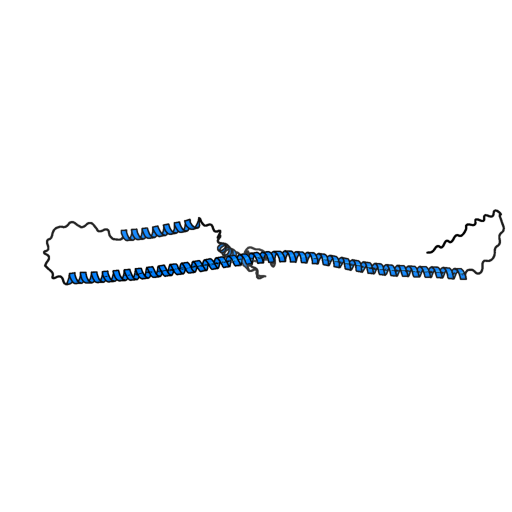09 HIS A C 1
ATOM 1715 O O . HIS A 1 209 ? -5.539 14.046 19.174 1.00 44.31 209 HIS A O 1
ATOM 1721 N N . ALA A 1 210 ? -4.666 16.106 18.926 1.00 39.44 210 ALA A N 1
ATOM 1722 C CA . ALA A 1 210 ? -4.596 16.103 17.474 1.00 39.44 210 ALA A CA 1
ATOM 1723 C C . ALA A 1 210 ? -3.423 15.215 17.013 1.00 39.44 210 ALA A C 1
ATOM 1725 O O . ALA A 1 210 ? -2.427 15.690 16.476 1.00 39.44 210 ALA A O 1
ATOM 1726 N N . LEU A 1 211 ? -3.536 13.901 17.220 1.00 40.28 211 LEU A N 1
ATOM 1727 C CA . LEU A 1 211 ? -2.964 12.965 16.269 1.00 40.28 211 LEU A CA 1
ATOM 1728 C C . LEU A 1 211 ? -3.833 13.077 15.024 1.00 40.28 211 LEU A C 1
ATOM 1730 O O . LEU A 1 211 ? -5.039 12.843 15.060 1.00 40.28 211 LEU A O 1
ATOM 1734 N N . ASN A 1 212 ? -3.193 13.528 13.956 1.00 39.44 212 ASN A N 1
ATOM 1735 C CA . ASN A 1 212 ? -3.710 13.728 12.616 1.00 39.44 212 ASN A CA 1
ATOM 1736 C C . ASN A 1 212 ? -4.299 12.418 12.050 1.00 39.44 212 ASN A C 1
ATOM 1738 O O . ASN A 1 212 ? -3.682 11.726 11.249 1.00 39.44 212 ASN A O 1
ATOM 1742 N N . LEU A 1 213 ? -5.488 12.046 12.515 1.00 43.78 213 LEU A N 1
ATOM 1743 C CA . LEU A 1 213 ? -6.349 11.030 11.931 1.00 43.78 213 LEU A CA 1
ATOM 1744 C C . LEU A 1 213 ? -7.482 11.767 11.226 1.00 43.78 213 LEU A C 1
ATOM 1746 O O . LEU A 1 213 ? -8.609 11.856 11.712 1.00 43.78 213 LEU A O 1
ATOM 1750 N N . GLN A 1 214 ? -7.171 12.317 10.052 1.00 41.50 214 GLN A N 1
ATOM 1751 C CA . GLN A 1 214 ? -8.219 12.571 9.076 1.00 41.50 214 GLN A CA 1
ATOM 1752 C C . GLN A 1 214 ? -8.943 11.248 8.765 1.00 41.50 214 GLN A C 1
ATOM 1754 O O . GLN A 1 214 ? -8.291 10.216 8.575 1.00 41.50 214 GLN A O 1
ATOM 1759 N N . PRO A 1 215 ? -10.280 11.246 8.648 1.00 43.03 215 PRO A N 1
ATOM 1760 C CA . PRO A 1 215 ? -11.026 10.076 8.216 1.00 43.03 215 PRO A CA 1
ATOM 1761 C C . PRO A 1 215 ? -10.846 9.880 6.702 1.00 43.03 215 PRO A C 1
ATOM 1763 O O . PRO A 1 215 ? -11.716 10.221 5.902 1.00 43.03 215 PRO A O 1
ATOM 1766 N N . ILE A 1 216 ? -9.725 9.283 6.289 1.00 49.03 216 ILE A N 1
ATOM 1767 C CA . ILE A 1 216 ? -9.472 8.892 4.888 1.00 49.03 216 ILE A CA 1
ATOM 1768 C C . ILE A 1 216 ? -10.499 7.839 4.413 1.00 49.03 216 ILE A C 1
ATOM 1770 O O . ILE A 1 216 ? -10.790 7.725 3.222 1.00 49.03 216 ILE A O 1
ATOM 1774 N N . GLN A 1 217 ? -11.153 7.114 5.328 1.00 48.00 217 GLN A N 1
ATOM 1775 C CA . GLN A 1 217 ? -12.111 6.068 4.959 1.00 48.00 217 GLN A CA 1
ATOM 1776 C C . GLN A 1 217 ? -13.485 6.569 4.475 1.00 48.00 217 GLN A C 1
ATOM 1778 O O . GLN A 1 217 ? -14.160 5.830 3.758 1.00 48.00 217 GLN A O 1
ATOM 1783 N N . GLN A 1 218 ? -13.912 7.806 4.765 1.00 46.53 218 GLN A N 1
ATOM 1784 C CA . GLN A 1 218 ? -15.228 8.282 4.293 1.00 46.53 218 GLN A CA 1
ATOM 1785 C C . GLN A 1 218 ? -15.207 8.954 2.911 1.00 46.53 218 GLN A C 1
ATOM 1787 O O . GLN A 1 218 ? -16.228 8.938 2.220 1.00 46.53 218 GLN A O 1
ATOM 1792 N N . GLN A 1 219 ? -14.064 9.463 2.436 1.00 48.28 219 GLN A N 1
ATOM 1793 C CA . GLN A 1 219 ? -13.981 10.018 1.076 1.00 48.28 219 GLN A CA 1
ATOM 1794 C C . GLN A 1 219 ? -13.933 8.939 -0.018 1.00 48.28 219 GLN A C 1
ATOM 1796 O O . GLN A 1 219 ? -14.363 9.192 -1.145 1.00 48.28 219 GLN A O 1
ATOM 1801 N N . ASN A 1 220 ? -13.484 7.719 0.299 1.00 48.81 220 ASN A N 1
ATOM 1802 C CA . ASN A 1 220 ? -13.361 6.646 -0.693 1.00 48.81 220 ASN A CA 1
ATOM 1803 C C . ASN A 1 220 ? -14.732 6.026 -1.061 1.00 48.81 220 ASN A C 1
ATOM 1805 O O . ASN A 1 220 ? -15.030 5.796 -2.233 1.00 48.81 220 ASN A O 1
ATOM 1809 N N . LEU A 1 221 ? -15.641 5.882 -0.087 1.00 51.28 221 LEU A N 1
ATOM 1810 C CA . LEU A 1 221 ? -16.998 5.355 -0.314 1.00 51.28 221 LEU A CA 1
ATOM 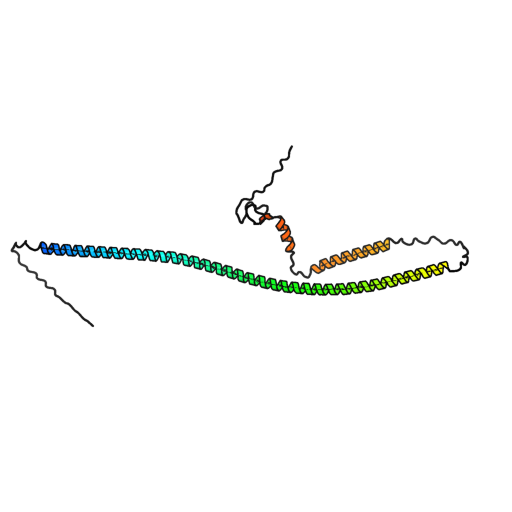1811 C C . LEU A 1 221 ? -17.902 6.308 -1.117 1.00 51.28 221 LEU A C 1
ATOM 1813 O O . LEU A 1 221 ? -18.661 5.855 -1.976 1.00 51.28 221 LEU A O 1
ATOM 1817 N N . GLN A 1 222 ? -17.798 7.627 -0.910 1.00 53.69 222 GLN A N 1
ATOM 1818 C CA . GLN A 1 222 ? -18.550 8.600 -1.718 1.00 53.69 222 GLN A CA 1
ATOM 1819 C C . GLN A 1 222 ? -17.984 8.761 -3.140 1.00 53.69 222 GLN A C 1
ATOM 1821 O O . GLN A 1 222 ? -18.734 9.081 -4.067 1.00 53.69 222 GLN A O 1
ATOM 1826 N N . ASN A 1 223 ? -16.689 8.494 -3.353 1.00 53.59 223 ASN A N 1
ATOM 1827 C CA . ASN A 1 223 ? -16.089 8.519 -4.691 1.00 53.59 223 ASN A CA 1
ATOM 1828 C C . ASN A 1 223 ? -16.460 7.292 -5.535 1.00 53.59 223 ASN A C 1
ATOM 1830 O O . ASN A 1 223 ? -16.697 7.433 -6.737 1.00 53.59 223 ASN A O 1
ATOM 1834 N N . MET A 1 224 ? -16.623 6.113 -4.926 1.00 56.41 224 MET A N 1
ATOM 1835 C CA . MET A 1 224 ? -17.062 4.902 -5.638 1.00 56.41 224 MET A CA 1
ATOM 1836 C C . MET A 1 224 ? -18.460 5.038 -6.267 1.00 56.41 224 MET A C 1
ATOM 1838 O O . MET A 1 224 ? -18.716 4.468 -7.328 1.00 56.41 224 MET A O 1
ATOM 1842 N N . GLN A 1 225 ? -19.357 5.852 -5.697 1.00 63.41 225 GLN A N 1
ATOM 1843 C CA . GLN A 1 225 ? -20.684 6.102 -6.284 1.00 63.41 225 GLN A CA 1
ATOM 1844 C C . GLN A 1 225 ? -20.636 6.918 -7.590 1.00 63.41 225 GLN A C 1
ATOM 1846 O O . GLN A 1 225 ? -21.556 6.834 -8.412 1.00 63.41 225 GLN A O 1
ATOM 1851 N N . LYS A 1 226 ? -19.558 7.679 -7.822 1.00 78.56 226 LYS A N 1
ATOM 1852 C CA . LYS A 1 226 ? -19.377 8.526 -9.013 1.00 78.56 226 LYS A CA 1
ATOM 1853 C C . LYS A 1 226 ? -18.720 7.795 -10.181 1.00 78.56 226 LYS A C 1
ATOM 1855 O O . LYS A 1 226 ? -18.622 8.367 -11.269 1.00 78.56 226 LYS A O 1
ATOM 1860 N N . LEU A 1 227 ? -18.313 6.541 -9.996 1.00 85.81 227 LEU A N 1
ATOM 1861 C CA . LEU A 1 227 ? -17.686 5.738 -11.038 1.00 85.81 227 LEU A CA 1
ATOM 1862 C C . LEU A 1 227 ? -18.705 4.815 -11.733 1.00 85.81 227 LEU A C 1
ATOM 1864 O O . LEU A 1 227 ? -19.702 4.385 -11.153 1.00 85.81 227 LEU A O 1
ATOM 1868 N N . LYS A 1 228 ? -18.472 4.534 -13.016 1.00 87.12 228 LYS A N 1
ATOM 1869 C CA . LYS A 1 228 ? -19.145 3.502 -13.819 1.00 87.12 228 LYS A CA 1
ATOM 1870 C C . LYS A 1 228 ? -18.084 2.633 -14.491 1.00 87.12 228 LYS A C 1
ATOM 1872 O O . LYS A 1 228 ? -16.989 3.114 -14.778 1.00 87.12 228 LYS A O 1
ATOM 1877 N N . LYS A 1 229 ? -18.404 1.369 -14.766 1.00 89.06 229 LYS A N 1
ATOM 1878 C CA . LYS A 1 229 ? -17.525 0.484 -15.543 1.00 89.06 229 LYS A CA 1
ATOM 1879 C C . LYS A 1 229 ? -17.583 0.870 -17.025 1.00 89.06 229 LYS A C 1
ATOM 1881 O O . LYS A 1 229 ? -18.663 1.177 -17.539 1.00 89.06 229 LYS A O 1
ATOM 1886 N N . CYS A 1 230 ? -16.440 0.890 -17.707 1.00 88.50 230 CYS A N 1
ATOM 1887 C CA . CYS A 1 230 ? -16.414 1.060 -19.157 1.00 88.50 230 CYS A CA 1
ATOM 1888 C C . CYS A 1 230 ? -17.094 -0.138 -19.847 1.00 88.50 230 CYS A C 1
ATOM 1890 O O . CYS A 1 230 ? -16.991 -1.270 -19.385 1.00 88.50 230 CYS A O 1
ATOM 1892 N N . GLN A 1 231 ? -17.790 0.101 -20.962 1.00 88.62 231 GLN A N 1
ATOM 1893 C CA . GLN A 1 231 ? -18.420 -0.975 -21.744 1.00 88.62 231 GLN A CA 1
ATOM 1894 C C . GLN A 1 231 ? -17.418 -1.756 -22.608 1.00 88.62 231 GLN A C 1
ATOM 1896 O O . GLN A 1 231 ? -17.727 -2.864 -23.027 1.00 88.62 231 GLN A O 1
ATOM 1901 N N . HIS A 1 232 ? -16.231 -1.194 -22.857 1.00 89.69 232 HIS A N 1
ATOM 1902 C CA . HIS A 1 232 ? -15.232 -1.755 -23.773 1.00 89.69 232 HIS A CA 1
ATOM 1903 C C . HIS A 1 232 ? -13.979 -2.290 -23.062 1.00 89.69 232 HIS A C 1
ATOM 1905 O O . HIS A 1 232 ? -13.167 -2.961 -23.686 1.00 89.69 232 HIS A O 1
ATOM 1911 N N . CYS A 1 233 ? -13.778 -1.976 -21.777 1.00 90.25 233 CYS A N 1
ATOM 1912 C CA . CYS A 1 233 ? -12.618 -2.430 -21.007 1.00 90.25 233 CYS A CA 1
ATOM 1913 C C . CYS A 1 233 ? -12.967 -2.576 -19.511 1.00 90.25 233 CYS A C 1
ATOM 1915 O O . CYS A 1 233 ? -13.987 -2.045 -19.065 1.00 90.25 233 CYS A O 1
ATOM 1917 N N . PRO A 1 234 ? -12.145 -3.271 -18.703 1.00 89.56 234 PRO A N 1
ATOM 1918 C CA . PRO A 1 234 ? -12.456 -3.517 -17.293 1.00 89.56 234 PRO A CA 1
ATOM 1919 C C . PRO A 1 234 ? -12.275 -2.296 -16.372 1.00 89.56 234 PRO A C 1
ATOM 1921 O O . PRO A 1 234 ? -12.510 -2.412 -15.173 1.00 89.56 234 PRO A O 1
ATOM 1924 N N . SER A 1 235 ? -11.889 -1.129 -16.895 1.00 87.94 235 SER A N 1
ATOM 1925 C CA . SER A 1 235 ? -11.587 0.060 -16.091 1.00 87.94 235 SER A CA 1
ATOM 1926 C C . SER A 1 235 ? -12.837 0.785 -15.574 1.00 87.94 235 SER A C 1
ATOM 1928 O O . SER A 1 235 ? -13.858 0.891 -16.264 1.00 87.94 235 SER A O 1
ATOM 1930 N N . PHE A 1 236 ? -12.730 1.345 -14.367 1.00 89.88 236 PHE A N 1
ATOM 1931 C CA . PHE A 1 236 ? -13.719 2.252 -13.785 1.00 89.88 236 PHE A CA 1
ATOM 1932 C C . PHE A 1 236 ? -13.402 3.698 -14.160 1.00 89.88 236 PHE A C 1
ATOM 1934 O O . PHE A 1 236 ? -12.248 4.112 -14.193 1.00 89.88 236 PHE A O 1
ATOM 1941 N N . ILE A 1 237 ? -14.438 4.470 -14.460 1.00 88.75 237 ILE A N 1
ATOM 1942 C CA . ILE A 1 237 ? -14.325 5.841 -14.959 1.00 88.75 237 ILE A CA 1
ATOM 1943 C C . ILE A 1 237 ? -15.420 6.715 -14.359 1.00 88.75 237 ILE A C 1
ATOM 1945 O O . ILE A 1 237 ? -16.462 6.210 -13.943 1.00 88.75 237 ILE A O 1
ATOM 1949 N N . HIS A 1 238 ? -15.246 8.032 -14.374 1.00 86.81 238 HIS A N 1
ATOM 1950 C CA . HIS A 1 238 ? -16.280 8.943 -13.894 1.00 86.81 238 HIS A CA 1
ATOM 1951 C C . HIS A 1 238 ? -17.582 8.814 -14.712 1.00 86.81 238 HIS A C 1
ATOM 1953 O O . HIS A 1 238 ? -17.560 8.709 -15.943 1.00 86.81 238 HIS A O 1
ATOM 1959 N N . ARG A 1 239 ? -18.746 8.845 -14.047 1.00 83.12 239 ARG A N 1
ATOM 1960 C CA . ARG A 1 239 ? -20.071 8.694 -14.683 1.00 83.12 239 ARG A CA 1
ATOM 1961 C C . ARG A 1 239 ? -20.312 9.687 -15.821 1.00 83.12 239 ARG A C 1
ATOM 1963 O O . ARG A 1 239 ? -20.926 9.309 -16.820 1.00 83.12 239 ARG A O 1
ATOM 1970 N N . ASN A 1 240 ? -19.761 10.893 -15.697 1.00 81.75 240 ASN A N 1
ATOM 1971 C CA . ASN A 1 240 ? -19.899 11.973 -16.679 1.00 81.75 240 ASN A CA 1
ATOM 1972 C C . ASN A 1 240 ? -18.737 12.050 -17.688 1.00 81.75 240 ASN A C 1
ATOM 1974 O O . ASN A 1 240 ? -18.694 12.988 -18.475 1.00 81.75 240 ASN A O 1
ATOM 1978 N N . ALA A 1 241 ? -17.791 11.102 -17.681 1.00 83.38 241 ALA A N 1
ATOM 1979 C CA . ALA A 1 241 ? -16.709 11.095 -18.664 1.00 83.38 241 ALA A CA 1
ATOM 1980 C C . ALA A 1 241 ? -17.261 10.762 -20.071 1.00 83.38 241 ALA A C 1
ATOM 1982 O O . ALA A 1 241 ? -17.926 9.725 -20.219 1.00 83.38 241 ALA A O 1
ATOM 1983 N N . PRO A 1 242 ? -16.995 11.599 -21.096 1.00 85.50 242 PRO A N 1
ATOM 1984 C CA . PRO A 1 242 ? -17.473 11.375 -22.464 1.00 85.50 242 PRO A CA 1
ATOM 1985 C C . PRO A 1 242 ? -16.706 10.254 -23.187 1.00 85.50 242 PRO A C 1
ATOM 1987 O O . PRO A 1 242 ? -17.252 9.594 -24.073 1.00 85.50 242 PRO A O 1
ATOM 1990 N N . THR A 1 243 ? -15.457 10.006 -22.787 1.00 88.25 243 THR A N 1
ATOM 1991 C CA . THR A 1 243 ? -14.542 9.011 -23.366 1.00 88.25 243 THR A CA 1
ATOM 1992 C C . THR A 1 243 ? -13.787 8.270 -22.268 1.00 88.25 243 THR A C 1
ATOM 1994 O O . THR A 1 243 ? -13.487 8.835 -21.215 1.00 88.25 243 THR A O 1
ATOM 1997 N N . CYS A 1 244 ? -13.459 6.999 -22.499 1.00 89.81 244 CYS A N 1
ATOM 1998 C CA . CYS A 1 244 ? -12.626 6.236 -21.570 1.00 89.81 244 CYS A CA 1
ATOM 1999 C C . CYS A 1 244 ? -11.159 6.687 -21.690 1.00 89.81 244 CYS A C 1
ATOM 2001 O O . CYS A 1 244 ? -10.641 6.696 -22.805 1.00 89.81 244 CYS A O 1
ATOM 2003 N N . PRO A 1 245 ? -10.449 7.012 -20.596 1.00 88.94 245 PRO A N 1
ATOM 2004 C CA . PRO A 1 245 ? -9.041 7.397 -20.677 1.00 88.94 245 PRO A CA 1
ATOM 2005 C C . PRO A 1 245 ? -8.144 6.247 -21.154 1.00 88.94 245 PRO A C 1
ATOM 2007 O O . PRO A 1 245 ? -7.176 6.520 -21.863 1.00 88.94 245 PRO A O 1
ATOM 2010 N N . ASN A 1 246 ? -8.508 4.995 -20.842 1.00 90.50 246 ASN A N 1
ATOM 2011 C CA . ASN A 1 246 ? -7.708 3.810 -21.160 1.00 90.50 246 ASN A CA 1
ATOM 2012 C C . ASN A 1 246 ? -7.926 3.307 -22.591 1.00 90.50 246 ASN A C 1
ATOM 2014 O O . ASN A 1 246 ? -6.962 3.120 -23.316 1.00 90.50 246 ASN A O 1
ATOM 2018 N N . CYS A 1 247 ? -9.176 3.116 -23.030 1.00 91.25 247 CYS A N 1
ATOM 2019 C CA . CYS A 1 247 ? -9.456 2.585 -24.375 1.00 91.25 247 CYS A CA 1
ATOM 2020 C C . CYS A 1 247 ? -9.881 3.645 -25.403 1.00 91.25 247 CYS A C 1
ATOM 2022 O O . CYS A 1 247 ? -10.189 3.298 -26.538 1.00 91.25 247 CYS A O 1
ATOM 2024 N N . LYS A 1 248 ? -9.963 4.925 -25.009 1.00 90.88 248 LYS A N 1
ATOM 2025 C CA . LYS A 1 248 ? -10.374 6.083 -25.837 1.00 90.88 248 LYS A CA 1
ATOM 2026 C C . LYS A 1 248 ? -11.769 5.997 -26.479 1.00 90.88 248 LYS A C 1
ATOM 2028 O O . LYS A 1 248 ? -12.202 6.946 -27.128 1.00 90.88 248 LYS A O 1
ATOM 2033 N N . GLN A 1 249 ? -12.522 4.924 -26.237 1.00 87.38 249 GLN A N 1
ATOM 2034 C CA . GLN A 1 249 ? -13.875 4.745 -26.763 1.00 87.38 249 GLN A CA 1
ATOM 2035 C C . GLN A 1 249 ? -14.867 5.743 -26.150 1.00 87.38 249 GLN A C 1
ATOM 2037 O O . GLN A 1 249 ? -14.829 6.020 -24.943 1.00 87.38 249 GLN A O 1
ATOM 2042 N N . LYS A 1 250 ? -15.779 6.261 -26.984 1.00 87.56 250 LYS A N 1
ATOM 2043 C CA . LYS A 1 250 ? -16.888 7.130 -26.558 1.00 87.56 250 LYS A CA 1
ATOM 2044 C C . LYS A 1 250 ? -17.884 6.350 -25.712 1.00 87.56 250 LYS A C 1
ATOM 2046 O O . LYS A 1 250 ? -18.174 5.183 -25.968 1.00 87.56 250 LYS A O 1
ATOM 2051 N N . ILE A 1 251 ? -18.431 7.011 -24.699 1.00 80.94 251 ILE A N 1
ATOM 2052 C CA . ILE A 1 251 ? -19.272 6.358 -23.700 1.00 80.94 251 ILE A CA 1
ATOM 2053 C C . ILE A 1 251 ? -20.666 6.933 -23.774 1.00 80.94 251 ILE A C 1
ATOM 2055 O O . ILE A 1 251 ? -20.969 7.971 -23.192 1.00 80.94 251 ILE A O 1
ATOM 2059 N N . VAL A 1 252 ? -21.523 6.221 -24.491 1.00 74.00 252 VAL A N 1
ATOM 2060 C CA . VAL A 1 252 ? -22.915 6.608 -24.677 1.00 74.00 252 VAL A CA 1
ATOM 2061 C C . VAL A 1 252 ? -23.698 6.180 -23.436 1.00 74.00 252 VAL A C 1
ATOM 2063 O O . VAL A 1 252 ? -23.840 4.988 -23.147 1.00 74.00 252 VAL A O 1
ATOM 2066 N N . SER A 1 253 ? -24.177 7.140 -22.645 1.00 64.25 253 SER A N 1
ATOM 2067 C CA . SER A 1 253 ? -25.133 6.848 -21.578 1.00 64.25 253 SER A CA 1
ATOM 2068 C C . SER A 1 253 ? -26.436 6.373 -22.220 1.00 64.25 253 SER A C 1
ATOM 2070 O O . SER A 1 253 ? -27.098 7.118 -22.938 1.00 64.25 253 SER A O 1
ATOM 2072 N N . LYS A 1 254 ? -26.817 5.113 -21.971 1.00 62.00 254 LYS A N 1
ATOM 2073 C CA . LYS A 1 254 ? -28.130 4.573 -22.352 1.00 62.00 254 LYS A CA 1
ATOM 2074 C C . LYS A 1 254 ? -29.210 5.182 -21.454 1.00 62.00 254 LYS A C 1
ATOM 2076 O O . LYS A 1 254 ? -29.782 4.501 -20.611 1.00 62.00 254 LYS A O 1
ATOM 2081 N N . THR A 1 255 ? -29.474 6.475 -21.593 1.00 55.84 255 THR A N 1
ATOM 2082 C CA . THR A 1 255 ? -30.664 7.082 -21.000 1.00 55.84 255 THR A CA 1
ATOM 2083 C C . THR A 1 255 ? -31.794 6.884 -21.999 1.00 55.84 255 THR A C 1
ATOM 2085 O O . THR A 1 255 ? -31.971 7.676 -22.921 1.00 55.84 255 THR A O 1
ATOM 2088 N N . THR A 1 256 ? -32.554 5.798 -21.853 1.00 51.06 256 THR A N 1
ATOM 2089 C CA . THR A 1 256 ? -33.858 5.669 -22.511 1.00 51.06 256 THR A CA 1
ATOM 2090 C C . THR A 1 256 ? -34.715 6.849 -22.062 1.00 51.06 256 THR A C 1
ATOM 2092 O O . THR A 1 256 ? -35.179 6.880 -20.921 1.00 51.06 256 THR A O 1
ATOM 2095 N N . LYS A 1 257 ? -34.891 7.852 -22.932 1.00 51.97 257 LYS A N 1
ATOM 2096 C CA . LYS A 1 257 ? -35.891 8.907 -22.742 1.00 51.97 257 LYS A CA 1
ATOM 2097 C C . LYS A 1 257 ? -37.237 8.208 -22.547 1.00 51.97 257 LYS A C 1
ATOM 2099 O O . LYS A 1 257 ? -37.770 7.636 -23.493 1.00 51.97 257 LYS A O 1
ATOM 2104 N N . ARG A 1 258 ? -37.774 8.216 -21.321 1.00 51.06 258 ARG A N 1
ATOM 2105 C CA . ARG A 1 258 ? -39.175 7.857 -21.072 1.00 51.06 258 ARG A CA 1
ATOM 2106 C C . ARG A 1 258 ? -40.023 8.808 -21.912 1.00 51.06 258 ARG A C 1
ATOM 2108 O O . ARG A 1 258 ? -40.135 9.986 -21.584 1.00 51.06 258 ARG A O 1
ATOM 2115 N N . VAL A 1 259 ? -40.581 8.295 -23.002 1.00 51.41 259 VAL A N 1
ATOM 2116 C CA . VAL A 1 259 ? -41.662 8.949 -23.734 1.00 51.41 259 VAL A CA 1
ATOM 2117 C C . VAL A 1 259 ? -42.826 9.056 -22.750 1.00 51.41 259 VAL A C 1
ATOM 2119 O O . VAL A 1 259 ? -43.370 8.038 -22.321 1.00 51.41 259 VAL A O 1
ATOM 2122 N N . ARG A 1 260 ? -43.157 10.276 -22.315 1.00 60.41 260 ARG A N 1
ATOM 2123 C CA . ARG A 1 260 ? -44.427 10.529 -21.628 1.00 60.41 260 ARG A CA 1
ATOM 2124 C C . ARG A 1 260 ? -45.522 10.285 -22.663 1.00 60.41 260 ARG A C 1
ATOM 2126 O O . ARG A 1 260 ? -45.579 11.002 -23.656 1.00 60.41 260 ARG A O 1
ATOM 2133 N N . LYS A 1 261 ? -46.324 9.238 -22.463 1.00 51.28 261 LYS A N 1
ATOM 2134 C CA . LYS A 1 261 ? -47.599 9.089 -23.166 1.00 51.28 261 LYS A CA 1
ATOM 2135 C C . LYS A 1 261 ? -48.50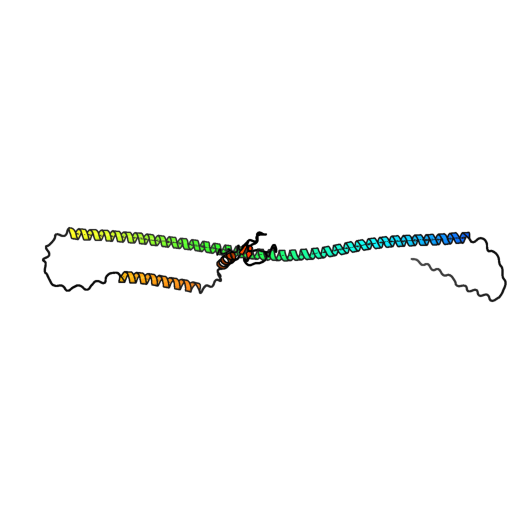9 10.215 -22.673 1.00 51.28 261 LYS A C 1
ATOM 2137 O O . LYS A 1 261 ? -48.776 10.267 -21.472 1.00 51.28 261 LYS A O 1
ATOM 2142 N N . ASN A 1 262 ? -48.883 11.109 -23.583 1.00 49.16 262 ASN A N 1
ATOM 2143 C CA . ASN A 1 262 ? -50.112 11.889 -23.465 1.00 49.16 262 ASN A CA 1
ATOM 2144 C C . ASN A 1 262 ? -51.285 11.011 -23.898 1.00 49.16 262 ASN A C 1
ATOM 2146 O O . ASN A 1 262 ? -51.048 10.129 -24.759 1.00 49.16 262 ASN A O 1
#